Protein AF-A0A538RFT1-F1 (afdb_monomer)

Radius of gyration: 36.88 Å; Cα contacts (8 Å, |Δi|>4): 131; chains: 1; bounding box: 62×107×106 Å

Solvent-accessible surface area (backbone atoms only — not comparable to full-atom values): 11328 Å² total; per-residue (Å²): 141,87,80,83,82,82,84,83,76,84,78,77,84,72,74,81,74,72,76,78,76,73,74,79,73,70,75,73,76,74,77,75,77,77,59,82,83,39,74,69,44,53,53,41,52,53,44,49,50,48,52,23,49,52,31,32,52,55,12,48,33,50,74,69,52,76,85,56,79,72,70,81,78,69,34,66,67,56,25,71,73,68,75,46,58,51,68,58,55,41,43,53,52,16,51,50,30,31,52,46,9,52,41,22,69,80,35,38,40,61,24,12,50,53,48,22,56,52,32,48,57,50,26,54,53,29,66,73,42,90,92,31,58,74,57,24,54,51,38,49,52,49,22,53,50,24,45,50,32,22,58,48,26,70,81,46,48,57,79,77,51,65,75,82,77,70,77,70,78,73,79,74,79,76,79,72,78,73,78,78,64,64,69,66,62,71,78,73,119

Secondary structure (DSSP, 8-state):
----PPPPP--------------------------TTSHHHHHHHHHHHHHHHHHHHHHHHHHH-TT--GGGTSHHHHHHHH---HHHHHHHHHHHHHHHHHHHHH-HHHHHHHHHHHHHHHHHHHHHSTT-HHHHHHHHHHHHHHHHHHHHHHHHHHHHS------PPP-----PPPGGGTHHHHTT-

pLDDT: mean 75.24, std 16.86, range [42.56, 97.88]

Structure (mmCIF, N/CA/C/O backbone):
data_AF-A0A538RFT1-F1
#
_entry.id   AF-A0A538RFT1-F1
#
loop_
_atom_site.group_PDB
_atom_site.id
_atom_site.type_symbol
_atom_site.label_atom_id
_atom_site.label_alt_id
_atom_site.label_comp_id
_atom_site.label_asym_id
_atom_site.label_entity_id
_atom_site.label_seq_id
_atom_site.pdbx_PDB_ins_code
_atom_site.Cartn_x
_atom_site.Cartn_y
_atom_site.Cartn_z
_atom_site.occupancy
_atom_site.B_iso_or_equiv
_atom_site.auth_seq_id
_atom_site.auth_comp_id
_atom_site.auth_asym_id
_atom_site.auth_atom_id
_atom_site.pdbx_PDB_model_num
ATOM 1 N N . MET A 1 1 ? -21.082 63.301 84.229 1.00 42.56 1 MET A N 1
ATOM 2 C CA . MET A 1 1 ? -21.546 62.011 84.777 1.00 42.56 1 MET A CA 1
ATOM 3 C C . MET A 1 1 ? -21.130 60.939 83.783 1.00 42.56 1 MET A C 1
ATOM 5 O O . MET A 1 1 ? -21.765 60.788 82.752 1.00 42.56 1 MET A O 1
ATOM 9 N N . ALA A 1 2 ? -19.959 60.352 84.022 1.00 49.59 2 ALA A N 1
ATOM 10 C CA . ALA A 1 2 ? -19.305 59.367 83.169 1.00 49.59 2 ALA A CA 1
ATOM 11 C C . ALA A 1 2 ? -19.610 57.970 83.716 1.00 49.59 2 ALA A C 1
ATOM 13 O O . ALA A 1 2 ? -19.436 57.770 84.915 1.00 49.59 2 ALA A O 1
ATOM 14 N N . LEU A 1 3 ? -20.045 57.031 82.873 1.00 48.44 3 LEU A N 1
ATOM 15 C CA . LEU A 1 3 ? -20.176 55.622 83.247 1.00 48.44 3 LEU A CA 1
ATOM 16 C C . LEU A 1 3 ? -19.659 54.720 82.115 1.00 48.44 3 LEU A C 1
ATOM 18 O O . LEU A 1 3 ? -20.273 54.601 81.063 1.00 48.44 3 LEU A O 1
ATOM 22 N N . ALA A 1 4 ? -18.468 54.180 82.381 1.00 45.97 4 ALA A N 1
ATOM 23 C CA . ALA A 1 4 ? -17.863 52.915 81.962 1.00 45.97 4 ALA A CA 1
ATOM 24 C C . ALA A 1 4 ? -18.412 52.168 80.725 1.00 45.97 4 ALA A C 1
ATOM 26 O O . ALA A 1 4 ? -19.494 51.587 80.760 1.00 45.97 4 ALA A O 1
ATOM 27 N N . HIS A 1 5 ? -17.555 52.029 79.708 1.00 54.59 5 HIS A N 1
ATOM 28 C CA . HIS A 1 5 ? -17.574 50.885 78.792 1.00 54.59 5 HIS A CA 1
ATOM 29 C C . HIS A 1 5 ? -16.774 49.725 79.418 1.00 54.59 5 HIS A C 1
ATOM 31 O O . HIS A 1 5 ? -15.615 49.944 79.784 1.00 54.59 5 HIS A O 1
ATOM 37 N N . PRO A 1 6 ? -17.336 48.510 79.553 1.00 58.91 6 PRO A N 1
ATOM 38 C CA . PRO A 1 6 ? -16.562 47.332 79.915 1.00 58.91 6 PRO A CA 1
ATOM 39 C C . PRO A 1 6 ? -15.740 46.832 78.719 1.00 58.91 6 PRO A C 1
ATOM 41 O O . PRO A 1 6 ? -16.216 46.756 77.589 1.00 58.91 6 PRO A O 1
ATOM 44 N N . VAL A 1 7 ? -14.484 46.518 79.024 1.00 56.75 7 VAL A N 1
ATOM 45 C CA . VAL A 1 7 ? -13.514 45.800 78.197 1.00 56.75 7 VAL A CA 1
ATOM 46 C C . VAL A 1 7 ? -14.079 44.414 77.884 1.00 56.75 7 VAL A C 1
ATOM 48 O O . VAL A 1 7 ? -14.273 43.625 78.807 1.00 56.75 7 VAL A O 1
ATOM 51 N N . ASP A 1 8 ? -14.339 44.132 76.606 1.00 53.72 8 ASP A N 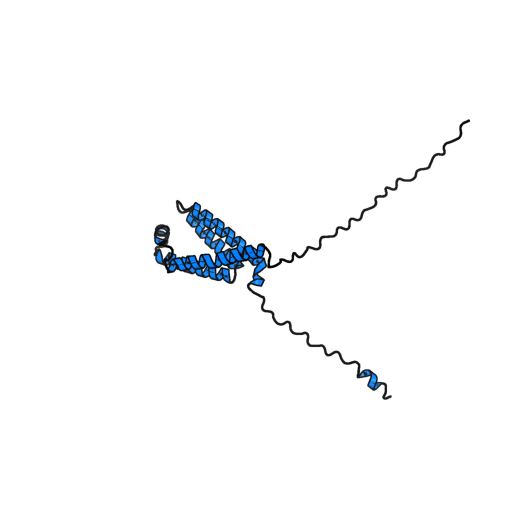1
ATOM 52 C CA . ASP A 1 8 ? -14.633 42.778 76.140 1.00 53.72 8 ASP A CA 1
ATOM 53 C C . ASP A 1 8 ? -13.314 42.031 75.916 1.00 53.72 8 ASP A C 1
ATOM 55 O O . ASP A 1 8 ? -12.403 42.486 75.216 1.00 53.72 8 ASP A O 1
ATOM 59 N N . SER A 1 9 ? -13.193 40.931 76.639 1.00 56.22 9 SER A N 1
ATOM 60 C CA . SER A 1 9 ? -12.029 40.072 76.762 1.00 56.22 9 SER A CA 1
ATOM 61 C C . SER A 1 9 ? -11.894 39.170 75.540 1.00 56.22 9 SER A C 1
ATOM 63 O O . SER A 1 9 ? -12.810 38.423 75.230 1.00 56.22 9 SER A O 1
ATOM 65 N N . GLY A 1 10 ? -10.719 39.232 74.908 1.00 54.91 10 GLY A N 1
ATOM 66 C CA . GLY A 1 10 ? -10.267 38.427 73.772 1.00 54.91 10 GLY A CA 1
ATOM 67 C C . GLY A 1 10 ? -10.985 37.100 73.524 1.00 54.91 10 GLY A C 1
ATOM 68 O O . GLY A 1 10 ? -10.670 36.093 74.152 1.00 54.91 10 GLY A O 1
ATOM 69 N N . GLU A 1 11 ? -11.829 37.092 72.498 1.00 57.19 11 GLU A N 1
ATOM 70 C CA . GLU A 1 11 ? -12.131 35.876 71.755 1.00 57.19 11 GLU A CA 1
ATOM 71 C C . GLU A 1 11 ? -10.906 35.538 70.886 1.00 57.19 11 GLU A C 1
ATOM 73 O O . GLU A 1 11 ? -10.467 36.374 70.080 1.00 57.19 11 GLU A O 1
ATOM 78 N N . PRO A 1 12 ? -10.294 34.352 71.047 1.00 51.03 12 PRO A N 1
ATOM 79 C CA . PRO A 1 12 ? -9.258 33.907 70.141 1.00 51.03 12 PRO A CA 1
ATOM 80 C C . PRO A 1 12 ? -9.877 33.775 68.751 1.00 51.03 12 PRO A C 1
ATOM 82 O O . PRO A 1 12 ? -10.862 33.074 68.541 1.00 51.03 12 PRO A O 1
ATOM 85 N N . ILE A 1 13 ? -9.259 34.454 67.789 1.00 51.91 13 ILE A N 1
ATOM 86 C CA . ILE A 1 13 ? -9.379 34.202 66.353 1.00 51.91 13 ILE A CA 1
ATOM 87 C C . ILE A 1 13 ? -8.894 32.768 66.080 1.00 51.91 13 ILE A C 1
ATOM 89 O O . ILE A 1 13 ? -7.821 32.538 65.525 1.00 51.91 13 ILE A O 1
ATOM 93 N N . GLU A 1 14 ? -9.680 31.774 66.498 1.00 50.84 14 GLU A N 1
ATOM 94 C CA . GLU A 1 14 ? -9.658 30.440 65.929 1.00 50.84 14 GLU A CA 1
ATOM 95 C C . GLU A 1 14 ? -10.130 30.604 64.496 1.00 50.84 14 GLU A C 1
ATOM 97 O O . GLU A 1 14 ? -11.313 30.593 64.158 1.00 50.84 14 GLU A O 1
ATOM 102 N N . HIS A 1 15 ? -9.135 30.850 63.653 1.00 48.84 15 HIS A N 1
ATOM 103 C CA . HIS A 1 15 ? -9.166 30.629 62.233 1.00 48.84 15 HIS A CA 1
ATOM 104 C C . HIS A 1 15 ? -9.918 29.327 61.965 1.00 48.84 15 HIS A C 1
ATOM 106 O O . HIS A 1 15 ? -9.351 28.236 62.024 1.00 48.84 15 HIS A O 1
ATOM 112 N N . ALA A 1 16 ? -11.203 29.461 61.642 1.00 51.06 16 ALA A N 1
ATOM 113 C CA . ALA A 1 16 ? -12.010 28.439 61.016 1.00 51.06 16 ALA A CA 1
ATOM 114 C C . ALA A 1 16 ? -11.431 28.189 59.617 1.00 51.06 16 ALA A C 1
ATOM 116 O O . ALA A 1 16 ? -11.985 28.583 58.592 1.00 51.06 16 ALA A O 1
ATOM 117 N N . VAL A 1 17 ? -10.268 27.538 59.574 1.00 56.22 17 VAL A N 1
ATOM 118 C CA . VAL A 1 17 ? -9.766 26.835 58.404 1.00 56.22 17 VAL A CA 1
ATOM 119 C C . VAL A 1 17 ? -10.665 25.618 58.274 1.00 56.22 17 VAL A C 1
ATOM 121 O O . VAL A 1 17 ? -10.353 24.511 58.706 1.00 56.22 17 VAL A O 1
ATOM 124 N N . GLY A 1 18 ? -11.844 25.844 57.699 1.00 49.81 18 GLY A N 1
ATOM 125 C CA . GLY A 1 18 ? -12.627 24.777 57.116 1.00 49.81 18 GLY A CA 1
ATOM 126 C C . GLY A 1 18 ? -11.760 24.143 56.041 1.00 49.81 18 GLY A C 1
ATOM 127 O O . GLY A 1 18 ? -11.677 24.647 54.923 1.00 49.81 18 GLY A O 1
ATOM 128 N N . HIS A 1 19 ? -11.073 23.056 56.386 1.00 55.69 19 HIS A N 1
ATOM 129 C CA . HIS A 1 19 ? -10.465 22.172 55.411 1.00 55.69 19 HIS A CA 1
ATOM 130 C C . HIS A 1 19 ? -11.604 21.617 54.558 1.00 55.69 19 HIS A C 1
ATOM 132 O O . HIS A 1 19 ? -12.205 20.589 54.876 1.00 55.69 19 HIS A O 1
ATOM 138 N N . VAL A 1 20 ? -11.928 22.322 53.473 1.00 58.00 20 VAL A N 1
ATOM 139 C CA . VAL A 1 20 ? -12.710 21.785 52.369 1.00 58.00 20 VAL A CA 1
ATOM 140 C C . VAL A 1 20 ? -11.888 20.620 51.851 1.00 58.00 20 VAL A C 1
ATOM 142 O O . VAL A 1 20 ? -10.948 20.774 51.075 1.00 58.00 20 VAL A O 1
ATOM 145 N N . ARG A 1 21 ? -12.201 19.432 52.360 1.00 59.22 21 ARG A N 1
ATOM 146 C CA . ARG A 1 21 ? -11.672 18.169 51.876 1.00 59.22 21 ARG A CA 1
ATOM 147 C C . ARG A 1 21 ? -12.267 17.997 50.484 1.00 59.22 21 ARG A C 1
ATOM 149 O O . ARG A 1 21 ? -13.310 17.364 50.326 1.00 59.22 21 ARG A O 1
ATOM 156 N N . GLN A 1 22 ? -11.656 18.632 49.484 1.00 57.75 22 GLN A N 1
ATOM 157 C CA . GLN A 1 22 ? -11.932 18.334 48.090 1.00 57.75 22 GLN A CA 1
ATOM 158 C C . GLN A 1 22 ? -11.674 16.842 47.948 1.00 57.75 22 GLN A C 1
ATOM 160 O O . GLN A 1 22 ? -10.536 16.375 47.999 1.00 57.75 22 GLN A O 1
ATOM 165 N N . ARG A 1 23 ? -12.757 16.069 47.851 1.00 54.88 23 ARG A N 1
ATOM 166 C CA . ARG A 1 23 ? -12.664 14.713 47.339 1.00 54.88 23 ARG A CA 1
ATOM 167 C C . ARG A 1 23 ? -12.099 14.869 45.942 1.00 54.88 23 ARG A C 1
ATOM 169 O O . ARG A 1 23 ? -12.809 15.277 45.030 1.00 54.88 23 ARG A O 1
ATOM 176 N N . VAL A 1 24 ? -10.815 14.573 45.798 1.00 56.62 24 VAL A N 1
ATOM 177 C CA . VAL A 1 24 ? -10.233 14.242 44.509 1.00 56.62 24 VAL A CA 1
ATOM 178 C C . VAL A 1 24 ? -10.949 12.967 44.082 1.00 56.62 24 VAL A C 1
ATOM 180 O O . VAL A 1 24 ? -10.571 11.860 44.458 1.00 56.62 24 VAL A O 1
ATOM 183 N N . THR A 1 25 ? -12.066 13.117 43.376 1.00 55.56 25 THR A N 1
ATOM 184 C CA . THR A 1 25 ? -12.602 12.045 42.551 1.00 55.56 25 THR A CA 1
ATOM 185 C C . THR A 1 25 ? -11.564 11.827 41.473 1.00 55.56 25 THR A C 1
ATOM 187 O O . THR A 1 25 ? -11.515 12.570 40.496 1.00 55.56 25 THR A O 1
ATOM 190 N N . VAL A 1 26 ? -10.679 10.858 41.702 1.00 62.75 26 VAL A N 1
ATOM 191 C CA . VAL A 1 26 ? -9.830 10.299 40.656 1.00 62.75 26 VAL A CA 1
ATOM 192 C C . VAL A 1 26 ? -10.798 9.909 39.540 1.00 62.75 26 VAL A C 1
ATOM 194 O O . VAL A 1 26 ? -11.692 9.101 39.810 1.00 62.75 26 VAL A O 1
ATOM 197 N N . PRO A 1 27 ? -10.728 10.510 38.340 1.00 59.06 27 PRO A N 1
ATOM 198 C CA . PRO A 1 27 ? -11.554 10.061 37.239 1.00 59.06 27 PRO A CA 1
ATOM 199 C C . PRO A 1 27 ? -11.193 8.596 37.025 1.00 59.06 27 PRO A C 1
ATOM 201 O O . PRO A 1 27 ? -10.077 8.293 36.603 1.00 59.06 27 PRO A O 1
ATOM 204 N N . THR A 1 28 ? -12.091 7.679 37.393 1.00 61.19 28 THR A N 1
ATOM 205 C CA . THR A 1 28 ? -11.999 6.284 36.971 1.00 61.19 28 THR A CA 1
ATOM 206 C C . THR A 1 28 ? -11.809 6.356 35.473 1.00 61.19 28 THR A C 1
ATOM 208 O O . THR A 1 28 ? -12.691 6.889 34.801 1.00 61.19 28 THR A O 1
ATOM 211 N N . ALA A 1 29 ? -10.632 5.949 34.985 1.00 62.84 29 ALA A N 1
ATOM 212 C CA . ALA A 1 29 ? -10.273 6.029 33.580 1.00 62.84 29 ALA A CA 1
ATOM 213 C C . ALA A 1 29 ? -11.455 5.491 32.778 1.00 62.84 29 ALA A C 1
ATOM 215 O O . ALA A 1 29 ? -11.744 4.293 32.827 1.00 62.84 29 ALA A O 1
ATOM 216 N N . ALA A 1 30 ? -12.208 6.401 32.151 1.00 57.81 30 ALA A N 1
ATOM 217 C CA . ALA A 1 30 ? -13.366 6.026 31.376 1.00 57.81 30 ALA A CA 1
ATOM 218 C C . ALA A 1 30 ? -12.809 5.099 30.308 1.00 57.81 30 ALA A C 1
ATOM 220 O O . ALA A 1 30 ? -12.000 5.517 29.479 1.00 57.81 30 ALA A O 1
ATOM 221 N N . THR A 1 31 ? -13.149 3.816 30.403 1.00 57.88 31 THR A N 1
ATOM 222 C CA . THR A 1 31 ? -12.831 2.872 29.346 1.00 57.88 31 THR A CA 1
ATOM 223 C C . THR A 1 31 ? -13.631 3.383 28.167 1.00 57.88 31 THR A C 1
ATOM 225 O O . THR A 1 31 ? -14.848 3.211 28.130 1.00 57.88 31 THR A O 1
ATOM 228 N N . ALA A 1 32 ? -12.981 4.150 27.290 1.00 60.16 32 ALA A N 1
ATOM 229 C CA . ALA A 1 32 ? -13.612 4.670 26.100 1.00 60.16 32 ALA A CA 1
ATOM 230 C C . ALA A 1 32 ? -14.086 3.444 25.331 1.00 60.16 32 ALA A C 1
ATOM 232 O O . ALA A 1 32 ? -13.276 2.668 24.823 1.00 60.16 32 ALA A O 1
ATOM 233 N N . VAL A 1 33 ? -15.398 3.224 25.329 1.00 55.41 33 VAL A N 1
ATOM 234 C CA . VAL A 1 33 ? -16.012 2.222 24.475 1.00 55.41 33 VAL A CA 1
ATOM 235 C C . VAL A 1 33 ? -15.742 2.721 23.065 1.00 55.41 33 VAL A C 1
ATOM 237 O O . VAL A 1 33 ? -16.367 3.676 22.605 1.00 55.41 33 VAL A O 1
ATOM 240 N N . VAL A 1 34 ? -14.730 2.148 22.413 1.00 57.09 34 VAL A N 1
ATOM 241 C CA . VAL A 1 34 ? -14.473 2.382 20.995 1.00 57.09 34 VAL A CA 1
ATOM 242 C C . VAL A 1 34 ? -15.666 1.777 20.274 1.00 57.09 34 VAL A C 1
ATOM 244 O O . VAL A 1 34 ? -15.743 0.568 20.075 1.00 57.09 34 VAL A O 1
ATOM 247 N N . VAL A 1 35 ? -16.649 2.615 19.960 1.00 57.03 35 VAL A N 1
ATOM 248 C CA . VAL A 1 35 ? -17.773 2.216 19.122 1.00 57.03 35 VAL A CA 1
ATOM 249 C C . VAL A 1 35 ? -17.176 1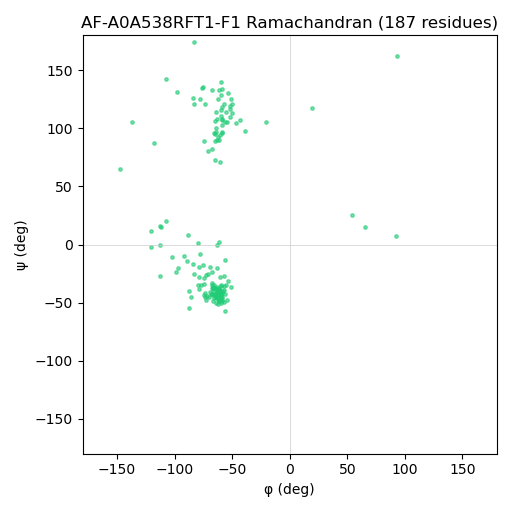.884 17.760 1.00 57.03 35 VAL A C 1
ATOM 251 O O . VAL A 1 35 ? -16.633 2.760 17.084 1.00 57.03 35 VAL A O 1
ATOM 254 N N . ALA A 1 36 ? -17.259 0.612 17.372 1.00 61.41 36 ALA A N 1
ATOM 255 C CA . ALA A 1 36 ? -16.766 0.097 16.095 1.00 61.41 36 ALA A CA 1
ATOM 256 C C . ALA A 1 36 ? -17.453 0.736 14.866 1.00 61.41 36 ALA A C 1
ATOM 258 O O . ALA A 1 36 ? -17.112 0.403 13.743 1.00 61.41 36 ALA A O 1
ATOM 259 N N . GLU A 1 37 ? -18.371 1.688 15.064 1.00 66.62 37 GLU A N 1
ATOM 260 C CA . GLU A 1 37 ? -19.080 2.439 14.018 1.00 66.62 37 GLU A CA 1
ATOM 261 C C . GLU A 1 37 ? -18.710 3.939 13.966 1.00 66.62 37 GLU A C 1
ATOM 263 O O . GLU A 1 37 ? -19.413 4.754 13.372 1.00 66.62 37 GLU A O 1
ATOM 268 N N . GLY A 1 38 ? -17.604 4.346 14.599 1.00 84.25 38 GLY A N 1
ATOM 269 C CA . GLY A 1 38 ? -17.134 5.738 14.589 1.00 84.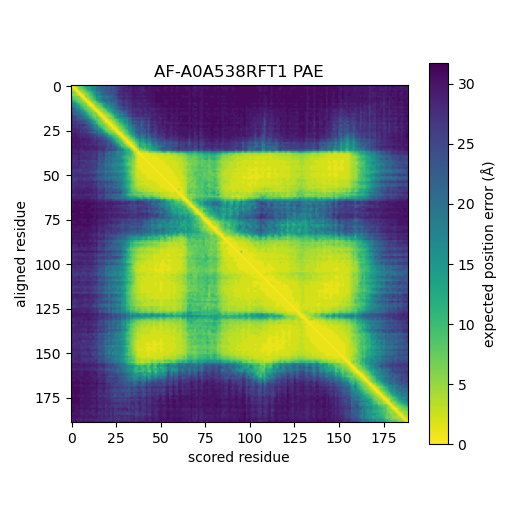25 38 GLY A CA 1
ATOM 270 C C . GLY A 1 38 ? -16.309 6.136 13.347 1.00 84.25 38 GLY A C 1
ATOM 271 O O . GLY A 1 38 ? -15.925 5.291 12.535 1.00 84.25 38 GLY A O 1
ATOM 272 N N . PRO A 1 39 ? -15.941 7.425 13.195 1.00 89.31 39 PRO A N 1
ATOM 273 C CA . PRO A 1 39 ? -15.062 7.903 12.115 1.00 89.31 39 PRO A CA 1
ATOM 274 C C . PRO A 1 39 ? -13.725 7.149 12.003 1.00 89.31 39 PRO A C 1
ATOM 276 O O . PRO A 1 39 ? -13.206 6.964 10.905 1.00 89.31 39 PRO A O 1
ATOM 279 N N . THR A 1 40 ? -13.187 6.660 13.124 1.00 90.00 40 THR A N 1
ATOM 280 C CA . THR A 1 40 ? -11.946 5.870 13.175 1.00 90.00 40 THR A CA 1
ATOM 281 C C . THR A 1 40 ? -12.064 4.542 12.425 1.00 90.00 40 THR A C 1
ATOM 283 O O . THR A 1 40 ? -11.128 4.149 11.730 1.00 90.00 40 THR A O 1
ATOM 286 N N . TRP A 1 41 ? -13.217 3.870 12.521 1.00 89.62 41 TRP A N 1
ATOM 287 C CA . TRP A 1 41 ? -13.490 2.642 11.773 1.00 89.62 41 TRP A CA 1
ATOM 288 C C . TRP A 1 41 ? -13.589 2.919 10.272 1.00 89.62 41 TRP A C 1
ATOM 290 O O . TRP A 1 41 ? -12.981 2.214 9.473 1.00 89.62 41 TRP A O 1
ATOM 300 N N . HIS A 1 42 ? -14.267 4.000 9.880 1.00 92.38 42 HIS A N 1
ATOM 301 C CA . HIS A 1 42 ? -14.340 4.413 8.477 1.00 92.38 42 HIS A CA 1
ATOM 302 C C . HIS A 1 42 ? -12.955 4.725 7.894 1.00 92.38 42 HIS A C 1
ATOM 304 O O . HIS A 1 42 ? -12.625 4.248 6.811 1.00 92.38 42 HIS A O 1
ATOM 310 N N . ALA A 1 43 ? -12.117 5.470 8.623 1.00 94.06 43 ALA A N 1
ATOM 311 C CA . ALA A 1 43 ? -10.746 5.756 8.207 1.00 94.06 43 ALA A CA 1
ATOM 312 C C . ALA A 1 43 ? -9.918 4.472 8.049 1.00 94.06 43 ALA A C 1
ATOM 314 O O . ALA A 1 43 ? -9.203 4.315 7.059 1.00 94.06 43 ALA A O 1
ATOM 315 N N . PHE A 1 44 ? -10.054 3.535 8.991 1.00 93.75 44 PHE A N 1
ATOM 316 C CA . PHE A 1 44 ? -9.422 2.224 8.898 1.00 93.75 44 PHE A CA 1
ATOM 317 C C . PHE A 1 44 ? -9.879 1.457 7.653 1.00 93.75 44 PHE A C 1
ATOM 319 O O . PHE A 1 44 ? -9.031 1.008 6.892 1.00 93.75 44 PHE A O 1
ATOM 326 N N . GLN A 1 45 ? -11.187 1.356 7.406 1.00 94.12 45 GLN A N 1
ATOM 327 C CA . GLN A 1 45 ? -11.737 0.635 6.254 1.00 94.12 45 GLN A CA 1
ATOM 328 C C . GLN A 1 45 ? -11.283 1.246 4.924 1.00 94.12 45 GLN A C 1
ATOM 330 O O . GLN A 1 45 ? -10.914 0.512 4.009 1.00 94.12 45 GLN A O 1
ATOM 335 N N . LEU A 1 46 ? -11.266 2.579 4.819 1.00 96.31 46 LEU A N 1
ATOM 336 C CA . LEU A 1 46 ? -10.787 3.278 3.625 1.00 96.31 46 LEU A CA 1
ATOM 337 C C . LEU A 1 46 ? -9.316 2.964 3.348 1.00 96.31 46 LEU A C 1
ATOM 339 O O . LEU A 1 46 ? -8.969 2.595 2.228 1.00 96.31 46 LEU A O 1
ATOM 343 N N . LEU A 1 47 ? -8.461 3.071 4.367 1.00 96.12 47 LEU A N 1
ATOM 344 C CA . LEU A 1 47 ? -7.043 2.744 4.234 1.00 96.12 47 LEU A CA 1
ATOM 345 C C . LEU A 1 47 ? -6.845 1.260 3.923 1.00 96.12 47 LEU A C 1
ATOM 347 O O . LEU A 1 47 ? -6.087 0.928 3.019 1.00 96.12 47 LEU A O 1
ATOM 351 N N . HIS A 1 48 ? -7.545 0.373 4.628 1.00 95.50 48 HIS A N 1
ATOM 352 C CA . HIS A 1 48 ? -7.450 -1.067 4.430 1.00 95.50 48 HIS A CA 1
ATOM 353 C C . HIS A 1 48 ? -7.755 -1.413 2.973 1.00 95.50 48 HIS A C 1
ATOM 355 O O . HIS A 1 48 ? -6.907 -1.975 2.286 1.00 95.50 48 HIS A O 1
ATOM 361 N N . TRP A 1 49 ? -8.927 -1.030 2.467 1.00 96.88 49 TRP A N 1
ATOM 362 C CA . TRP A 1 49 ? -9.314 -1.372 1.102 1.00 96.88 49 TRP A CA 1
ATOM 363 C C . TRP A 1 49 ? -8.454 -0.678 0.050 1.00 96.88 49 TRP A C 1
ATOM 365 O O . TRP A 1 49 ? -8.123 -1.309 -0.952 1.00 96.88 49 TRP A O 1
ATOM 375 N N . ALA A 1 50 ? -8.012 0.561 0.283 1.00 96.19 50 ALA A N 1
ATOM 376 C CA . ALA A 1 50 ? -7.063 1.219 -0.610 1.00 96.19 50 ALA A CA 1
ATOM 377 C C . ALA A 1 50 ? -5.751 0.423 -0.726 1.00 96.19 50 ALA A C 1
ATOM 379 O O . ALA A 1 50 ? -5.311 0.130 -1.837 1.00 96.19 50 ALA A O 1
ATOM 380 N N . PHE A 1 51 ? -5.160 0.007 0.399 1.00 96.38 51 PHE A N 1
ATOM 381 C CA . PHE A 1 51 ? -3.905 -0.755 0.426 1.00 96.38 51 PHE A CA 1
ATOM 382 C C . PHE A 1 51 ? -4.055 -2.245 0.086 1.00 96.38 51 PHE A C 1
ATOM 384 O O . PHE A 1 51 ? -3.047 -2.919 -0.109 1.00 96.38 51 PHE A O 1
ATOM 391 N N . VAL A 1 52 ? -5.276 -2.762 -0.045 1.00 96.12 52 VAL A N 1
ATOM 392 C CA . VAL A 1 52 ? -5.539 -4.079 -0.648 1.00 96.12 52 VAL A CA 1
ATOM 393 C C . VAL A 1 52 ? -5.685 -3.950 -2.160 1.00 96.12 52 VAL A C 1
ATOM 395 O O . VAL A 1 52 ? -4.985 -4.614 -2.921 1.00 96.12 52 VAL A O 1
ATOM 398 N N . VAL A 1 53 ? -6.589 -3.079 -2.610 1.00 95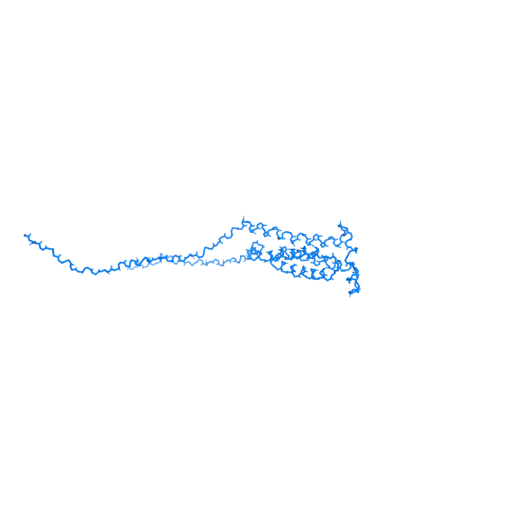.69 53 VAL A N 1
ATOM 399 C CA . VAL A 1 53 ? -6.997 -3.001 -4.016 1.00 95.69 53 VAL A CA 1
ATOM 400 C C . VAL A 1 53 ? -5.905 -2.377 -4.874 1.00 95.69 53 VAL A C 1
ATOM 402 O O . VAL A 1 53 ? -5.570 -2.934 -5.919 1.00 95.69 53 VAL A O 1
ATOM 405 N N . LEU A 1 54 ? -5.328 -1.246 -4.452 1.00 92.50 54 LEU A N 1
ATOM 406 C CA . LEU A 1 54 ? -4.362 -0.517 -5.277 1.00 92.50 54 LEU A CA 1
ATOM 407 C C . LEU A 1 54 ? -3.121 -1.365 -5.610 1.00 92.50 54 LEU A C 1
ATOM 409 O O . LEU A 1 54 ? -2.789 -1.435 -6.793 1.00 92.50 54 LEU A O 1
ATOM 413 N N . PRO A 1 55 ? -2.467 -2.065 -4.658 1.00 91.81 55 PRO A N 1
ATOM 414 C CA . PRO A 1 55 ? -1.304 -2.897 -4.978 1.00 91.81 55 PRO A CA 1
ATOM 415 C C . PRO A 1 55 ? -1.651 -4.110 -5.840 1.00 91.81 55 PRO A C 1
ATOM 417 O O . PRO A 1 55 ? -0.893 -4.444 -6.745 1.00 91.81 55 PRO A O 1
ATOM 420 N N . ILE A 1 56 ? -2.810 -4.742 -5.623 1.00 92.12 56 ILE A N 1
ATOM 421 C CA . ILE A 1 56 ? -3.251 -5.876 -6.448 1.00 92.12 56 ILE A CA 1
ATOM 422 C C . ILE A 1 56 ? -3.469 -5.429 -7.895 1.00 92.12 56 ILE A C 1
ATOM 424 O O . ILE A 1 56 ? -2.995 -6.084 -8.822 1.00 92.12 56 ILE A O 1
ATOM 428 N N . VAL A 1 57 ? -4.142 -4.296 -8.101 1.00 89.62 57 VAL A N 1
ATOM 429 C CA . VAL A 1 57 ? -4.377 -3.739 -9.439 1.00 89.62 57 VAL A CA 1
ATOM 430 C C . VAL A 1 57 ? -3.063 -3.285 -10.081 1.00 89.62 57 VAL A C 1
ATOM 432 O O . VAL A 1 57 ? -2.827 -3.574 -11.255 1.00 89.62 57 VAL A O 1
ATOM 435 N N . ALA A 1 58 ? -2.178 -2.628 -9.325 1.00 85.38 58 ALA A N 1
ATOM 436 C CA . ALA A 1 58 ? -0.861 -2.210 -9.805 1.00 85.38 58 ALA A CA 1
ATOM 437 C C . ALA A 1 58 ? 0.016 -3.407 -10.208 1.00 85.38 58 ALA A C 1
ATOM 439 O O . ALA A 1 58 ? 0.651 -3.370 -11.267 1.00 85.38 58 ALA A O 1
ATOM 440 N N . GLY A 1 59 ? -0.005 -4.481 -9.416 1.00 84.94 59 GLY A N 1
ATOM 441 C CA . GLY A 1 59 ? 0.702 -5.721 -9.704 1.00 84.94 59 GLY A CA 1
ATOM 442 C C . GLY A 1 59 ? 0.134 -6.423 -10.933 1.00 84.94 59 GLY A C 1
ATOM 443 O O . GLY A 1 59 ? 0.880 -6.741 -11.858 1.00 84.94 59 GLY A O 1
ATOM 444 N N . ALA A 1 60 ? -1.192 -6.576 -11.010 1.00 85.62 60 ALA A N 1
ATOM 445 C CA . ALA A 1 60 ? -1.879 -7.140 -12.172 1.00 85.62 60 ALA A CA 1
ATOM 446 C C . ALA A 1 60 ? -1.552 -6.365 -13.459 1.00 85.62 60 ALA A C 1
ATOM 448 O O . ALA A 1 60 ? -1.239 -6.971 -14.483 1.00 85.62 60 ALA A O 1
ATOM 449 N N . ASN A 1 61 ? -1.528 -5.032 -13.408 1.00 81.12 61 ASN A N 1
ATOM 450 C CA . ASN A 1 61 ? -1.135 -4.206 -14.547 1.00 81.12 61 ASN A CA 1
ATOM 451 C C . ASN A 1 61 ? 0.280 -4.536 -15.063 1.00 81.12 61 ASN A C 1
ATOM 453 O O . ASN A 1 61 ? 0.500 -4.536 -16.272 1.00 81.12 61 ASN A O 1
ATOM 457 N N . LYS A 1 62 ? 1.237 -4.874 -14.190 1.00 76.19 62 LYS A N 1
ATOM 458 C CA . LYS A 1 62 ? 2.596 -5.257 -14.618 1.00 76.19 62 LYS A CA 1
ATOM 459 C C . LYS A 1 62 ? 2.627 -6.585 -15.389 1.00 76.19 62 LYS A C 1
ATOM 461 O O . LYS A 1 62 ? 3.527 -6.778 -16.207 1.00 76.19 62 LYS A O 1
ATOM 466 N N . PHE A 1 63 ? 1.637 -7.460 -15.195 1.00 76.12 63 PHE A N 1
ATOM 467 C CA . PHE A 1 63 ? 1.468 -8.691 -15.976 1.00 76.12 63 PHE A CA 1
ATOM 468 C C . PHE A 1 63 ? 0.688 -8.466 -17.276 1.00 76.12 63 PHE A C 1
ATOM 470 O O . PHE A 1 63 ? 1.114 -8.943 -18.327 1.00 76.12 63 PHE A O 1
ATOM 477 N N . PHE A 1 64 ? -0.425 -7.727 -17.217 1.00 71.88 64 PHE A N 1
ATOM 478 C CA . PHE A 1 64 ? -1.354 -7.565 -18.344 1.00 71.88 64 PHE A CA 1
ATOM 479 C C . PHE A 1 64 ? -1.065 -6.352 -19.240 1.00 71.88 64 PHE A C 1
ATOM 481 O O . PHE A 1 64 ? -1.660 -6.240 -20.307 1.00 71.88 64 PHE A O 1
ATOM 488 N N . GLN A 1 65 ? -0.158 -5.455 -18.832 1.00 67.00 65 GLN A N 1
ATOM 489 C CA . GLN A 1 65 ? 0.201 -4.214 -19.541 1.00 67.00 65 GLN A CA 1
ATOM 490 C C . GLN A 1 65 ? -1.009 -3.313 -19.873 1.00 67.00 65 GLN A C 1
ATOM 492 O O . GLN A 1 65 ? -0.973 -2.526 -20.818 1.00 67.00 65 GLN A O 1
ATOM 497 N N . THR A 1 66 ? -2.092 -3.417 -19.102 1.00 56.88 66 THR A N 1
ATOM 498 C CA . THR A 1 66 ? -3.405 -2.835 -19.419 1.00 56.88 66 THR A CA 1
ATOM 499 C C . THR A 1 66 ? -3.500 -1.316 -19.227 1.00 56.88 66 THR A C 1
ATOM 501 O O . THR A 1 66 ? -4.397 -0.703 -19.798 1.00 56.88 66 THR A O 1
ATOM 504 N N . LEU A 1 67 ? -2.581 -0.683 -18.486 1.00 50.00 67 LEU A N 1
ATOM 505 C CA . LEU A 1 67 ? -2.543 0.768 -18.220 1.00 50.00 67 LEU A CA 1
ATOM 506 C C . LEU A 1 67 ? -1.416 1.509 -18.975 1.00 50.00 67 LEU A C 1
ATOM 508 O O . LEU A 1 67 ? -1.040 2.616 -18.593 1.00 50.00 67 LEU A O 1
ATOM 512 N N . GLY A 1 68 ? -0.885 0.927 -20.057 1.00 50.78 68 GLY A N 1
ATOM 513 C CA . GLY A 1 68 ? 0.139 1.542 -20.916 1.00 50.78 68 GLY A CA 1
ATOM 514 C C . GLY A 1 68 ? 1.587 1.177 -20.538 1.00 50.78 68 GLY A C 1
ATOM 515 O O . GLY A 1 68 ? 1.842 0.673 -19.439 1.00 50.78 68 GLY A O 1
ATOM 516 N N . PRO A 1 69 ? 2.564 1.379 -21.447 1.00 53.75 69 PRO A N 1
ATOM 517 C CA . PRO A 1 69 ? 3.918 0.857 -21.288 1.00 53.75 69 PRO A CA 1
ATOM 518 C C . PRO A 1 69 ? 4.716 1.655 -20.243 1.00 53.75 69 PRO A C 1
ATOM 520 O O . PRO A 1 69 ? 5.480 2.553 -20.565 1.00 53.75 69 PRO A O 1
ATOM 523 N N . TRP A 1 70 ? 4.636 1.253 -18.973 1.00 52.78 70 TRP A N 1
ATOM 524 C CA . TRP A 1 70 ? 5.593 1.643 -17.917 1.00 52.78 70 TRP A CA 1
ATOM 525 C C . TRP A 1 70 ? 7.059 1.298 -18.254 1.00 52.78 70 TRP A C 1
ATOM 527 O O . TRP A 1 70 ? 7.994 1.763 -17.603 1.00 52.78 70 TRP A O 1
ATOM 537 N N . GLN A 1 71 ? 7.263 0.477 -19.285 1.00 50.75 71 GLN A N 1
ATOM 538 C CA . GLN A 1 71 ? 8.556 0.004 -19.771 1.00 50.75 71 GLN A CA 1
ATOM 539 C C . GLN A 1 71 ? 9.469 1.122 -20.289 1.00 50.75 71 GLN A C 1
ATOM 541 O O . GLN A 1 71 ? 10.674 0.911 -20.358 1.00 50.75 71 GLN A O 1
ATOM 546 N N . THR A 1 72 ? 8.942 2.297 -20.643 1.00 50.19 72 THR A N 1
ATOM 547 C CA . THR A 1 72 ? 9.748 3.360 -21.266 1.00 50.19 72 THR A CA 1
ATOM 548 C C . THR A 1 72 ? 10.416 4.330 -20.289 1.00 50.19 72 THR A C 1
ATOM 550 O O . THR A 1 72 ? 11.313 5.046 -20.718 1.00 50.19 72 THR A O 1
ATOM 553 N N . SER A 1 73 ? 10.044 4.367 -18.999 1.00 49.06 73 SER A N 1
ATOM 554 C CA . SER A 1 73 ? 10.459 5.479 -18.111 1.00 49.06 73 SER A CA 1
ATOM 555 C C . SER A 1 73 ? 11.434 5.126 -16.979 1.00 49.06 73 SER A C 1
ATOM 557 O O . SER A 1 73 ? 12.207 5.987 -16.583 1.00 49.06 73 SER A O 1
ATOM 559 N N . VAL A 1 74 ? 11.466 3.888 -16.472 1.00 52.09 74 VAL A N 1
ATOM 560 C CA . VAL A 1 74 ? 12.289 3.521 -15.283 1.00 52.09 74 VAL A CA 1
ATOM 561 C C . VAL A 1 74 ? 13.316 2.415 -15.587 1.00 52.09 74 VAL A C 1
ATOM 563 O O . VAL A 1 74 ? 14.107 1.996 -14.747 1.00 52.09 74 VAL A O 1
ATOM 566 N N . ALA A 1 75 ? 13.289 1.925 -16.823 1.00 50.25 75 ALA A N 1
ATOM 567 C CA . ALA A 1 75 ? 13.889 0.676 -17.262 1.00 50.25 75 ALA A CA 1
ATOM 568 C C . ALA A 1 75 ? 15.429 0.642 -17.382 1.00 50.25 75 ALA A C 1
ATOM 570 O O . ALA A 1 75 ? 15.992 -0.367 -16.958 1.00 50.25 75 ALA A O 1
ATOM 571 N N . PRO A 1 76 ? 16.131 1.673 -17.899 1.00 55.50 76 PRO A N 1
ATOM 572 C CA . PRO A 1 76 ? 17.556 1.528 -18.214 1.00 55.50 76 PRO A CA 1
ATOM 573 C C . PRO A 1 76 ? 18.438 1.382 -16.967 1.00 55.50 76 PRO A C 1
ATOM 575 O O . PRO A 1 76 ? 19.284 0.502 -16.899 1.00 55.50 76 PRO A O 1
ATOM 578 N N . LEU A 1 77 ? 18.184 2.177 -15.920 1.00 55.88 77 LEU A N 1
ATOM 579 C CA . LEU A 1 77 ? 19.068 2.234 -14.750 1.00 55.88 77 LEU A CA 1
ATOM 580 C C . LEU A 1 77 ? 19.155 0.892 -14.000 1.00 55.88 77 LEU A C 1
ATOM 582 O O . LEU A 1 77 ? 20.234 0.476 -13.589 1.00 55.88 77 LEU A O 1
ATOM 586 N N . PHE A 1 78 ? 18.030 0.192 -13.837 1.00 56.25 78 PHE A N 1
ATOM 587 C CA . PHE A 1 78 ? 18.002 -1.091 -13.131 1.00 56.25 78 PHE A CA 1
ATOM 588 C C . PHE A 1 78 ? 18.466 -2.268 -13.989 1.00 56.25 78 PHE A C 1
ATOM 590 O O . PHE A 1 78 ? 19.095 -3.183 -13.453 1.00 56.25 78 PHE A O 1
ATOM 597 N N . SER A 1 79 ? 18.182 -2.265 -15.298 1.00 57.50 79 SER A N 1
ATOM 598 C CA . SER A 1 79 ? 18.728 -3.292 -16.190 1.00 57.50 79 SER A CA 1
ATOM 599 C C . SER A 1 79 ? 20.244 -3.194 -16.292 1.00 57.50 79 SER A C 1
ATOM 601 O O . SER A 1 79 ? 20.912 -4.225 -16.294 1.00 57.50 79 SER A O 1
ATOM 603 N N . ASP A 1 80 ? 20.776 -1.972 -16.302 1.00 61.28 80 ASP A N 1
ATOM 604 C CA . ASP A 1 80 ? 22.210 -1.721 -16.431 1.00 61.28 80 ASP A CA 1
ATOM 605 C C . ASP A 1 80 ? 22.961 -2.050 -15.130 1.00 61.28 80 ASP A C 1
ATOM 607 O O . ASP A 1 80 ? 24.080 -2.556 -15.178 1.00 61.28 80 ASP A O 1
ATOM 611 N N . LEU A 1 81 ? 22.336 -1.839 -13.962 1.00 61.97 81 LEU A N 1
ATOM 612 C CA . LEU A 1 81 ? 22.927 -2.167 -12.657 1.00 61.97 81 LEU A CA 1
ATOM 613 C C . LEU A 1 81 ? 22.846 -3.656 -12.292 1.00 61.97 81 LEU A C 1
ATOM 615 O O . LEU A 1 81 ? 23.775 -4.180 -11.680 1.00 61.97 81 LEU A O 1
ATOM 619 N N . LEU A 1 82 ? 21.740 -4.337 -12.611 1.00 62.56 82 LEU A N 1
ATOM 620 C CA . LEU A 1 82 ? 21.504 -5.724 -12.181 1.00 62.56 82 LEU A CA 1
ATOM 621 C C . LEU A 1 82 ? 21.764 -6.760 -13.287 1.00 62.56 82 LEU A C 1
ATOM 623 O O . LEU A 1 82 ? 21.773 -7.956 -13.003 1.00 62.56 82 LEU A O 1
ATOM 627 N N . GLY A 1 83 ? 21.943 -6.339 -14.543 1.00 68.50 83 GLY A N 1
ATOM 628 C CA . GLY A 1 83 ? 22.117 -7.243 -15.686 1.00 68.50 83 GLY A CA 1
ATOM 629 C C . GLY A 1 83 ? 20.884 -8.104 -15.988 1.00 68.50 83 GLY A C 1
ATOM 630 O O . GLY A 1 83 ? 20.977 -9.099 -16.706 1.00 68.50 83 GLY A O 1
ATOM 631 N N . VAL A 1 84 ? 19.721 -7.751 -15.428 1.00 70.06 84 VAL A N 1
ATOM 632 C CA . VAL A 1 84 ? 18.465 -8.496 -15.578 1.00 70.06 84 VAL A CA 1
ATOM 633 C C . VAL A 1 84 ? 17.522 -7.724 -16.490 1.00 70.06 84 VAL A C 1
ATOM 635 O O . VAL A 1 84 ? 17.436 -6.498 -16.434 1.00 70.06 84 VAL A O 1
ATOM 638 N N . SER A 1 85 ? 16.769 -8.442 -17.325 1.00 73.12 85 SER A N 1
ATOM 639 C CA . SER A 1 85 ? 15.809 -7.797 -18.219 1.00 73.12 85 SER A CA 1
ATOM 640 C C . SER A 1 85 ? 14.753 -6.993 -17.445 1.00 73.12 85 SER A C 1
ATOM 642 O O . SER A 1 85 ? 14.188 -7.451 -16.448 1.00 73.12 85 SER A O 1
ATOM 644 N N . VAL A 1 86 ? 14.415 -5.818 -17.976 1.00 70.25 86 VAL A N 1
ATOM 645 C CA . VAL A 1 86 ? 13.355 -4.911 -17.488 1.00 70.25 86 VAL A CA 1
ATOM 646 C C . VAL A 1 86 ? 12.026 -5.643 -17.292 1.00 70.25 86 VAL A C 1
ATOM 648 O O . VAL A 1 86 ? 11.284 -5.389 -16.342 1.00 70.25 86 VAL A O 1
ATOM 651 N N . ARG A 1 87 ? 11.731 -6.593 -18.187 1.00 72.44 87 ARG A N 1
ATOM 652 C CA . ARG A 1 87 ? 10.532 -7.433 -18.132 1.00 72.44 87 ARG A CA 1
ATOM 653 C C . ARG A 1 87 ? 10.525 -8.321 -16.889 1.00 72.44 87 ARG A C 1
ATOM 655 O O . ARG A 1 87 ? 9.511 -8.384 -16.204 1.00 72.44 87 ARG A O 1
ATOM 662 N N . SER A 1 88 ? 11.650 -8.965 -16.581 1.00 75.56 88 SER A N 1
ATOM 663 C CA . SER A 1 88 ? 11.768 -9.817 -15.396 1.00 75.56 88 SER A CA 1
ATOM 664 C C . SER A 1 88 ? 11.642 -9.005 -14.110 1.00 75.56 88 SER A C 1
ATOM 666 O O . SER A 1 88 ? 10.925 -9.417 -13.206 1.00 75.56 88 SER A O 1
ATOM 668 N N . ILE A 1 89 ? 12.274 -7.827 -14.047 1.00 77.00 89 ILE A N 1
ATOM 669 C CA . ILE A 1 89 ? 12.153 -6.908 -12.905 1.00 77.00 89 ILE A CA 1
ATOM 670 C C . ILE A 1 89 ? 10.688 -6.506 -12.706 1.00 77.00 89 ILE A C 1
ATOM 672 O O . ILE A 1 89 ? 10.160 -6.600 -11.600 1.00 77.00 89 ILE A O 1
ATOM 676 N N . SER A 1 90 ? 10.006 -6.132 -13.790 1.00 76.81 90 SER A N 1
ATOM 677 C CA . SER A 1 90 ? 8.597 -5.727 -13.748 1.00 76.81 90 SER A CA 1
ATOM 678 C C . SER A 1 90 ? 7.684 -6.841 -13.229 1.00 76.81 90 SER A C 1
ATOM 680 O O . SER A 1 90 ? 6.800 -6.572 -12.420 1.00 76.81 90 SER A O 1
ATOM 682 N N . TYR A 1 91 ? 7.903 -8.093 -13.640 1.00 82.69 91 TYR A N 1
ATOM 683 C CA . TYR A 1 91 ? 7.115 -9.227 -13.147 1.00 82.69 91 TYR A CA 1
ATOM 684 C C . TYR A 1 91 ? 7.386 -9.541 -11.677 1.00 82.69 91 TYR A C 1
ATOM 686 O O . TYR A 1 91 ? 6.440 -9.789 -10.932 1.00 82.69 91 TYR A O 1
ATOM 694 N N . THR A 1 92 ? 8.643 -9.476 -11.233 1.00 85.00 92 THR A N 1
ATOM 695 C CA . THR A 1 92 ? 8.987 -9.678 -9.819 1.00 85.00 92 THR A CA 1
ATOM 696 C C . THR A 1 92 ? 8.341 -8.615 -8.936 1.00 85.00 92 THR A C 1
ATOM 698 O O . THR A 1 92 ? 7.716 -8.949 -7.932 1.00 85.00 92 THR A O 1
ATOM 701 N N . VAL A 1 93 ? 8.434 -7.340 -9.328 1.00 86.38 93 VAL A N 1
ATOM 702 C CA . VAL A 1 93 ? 7.783 -6.239 -8.604 1.00 86.38 93 VAL A CA 1
ATOM 703 C C . VAL A 1 93 ? 6.264 -6.419 -8.606 1.00 86.38 93 VAL A C 1
ATOM 705 O O . VAL A 1 93 ? 5.641 -6.280 -7.559 1.00 86.38 93 VAL A O 1
ATOM 708 N N . GLY A 1 94 ? 5.665 -6.799 -9.741 1.00 86.94 94 GLY A N 1
ATOM 709 C CA . GLY A 1 94 ? 4.222 -7.038 -9.826 1.00 86.94 94 GLY A CA 1
ATOM 710 C C . GLY A 1 94 ? 3.736 -8.184 -8.937 1.00 86.94 94 GLY A C 1
ATOM 711 O O . GLY A 1 94 ? 2.696 -8.065 -8.291 1.00 86.94 94 GLY A O 1
ATOM 712 N N . ALA A 1 95 ? 4.502 -9.275 -8.844 1.00 89.50 95 ALA A N 1
ATOM 713 C CA . ALA A 1 95 ? 4.214 -10.364 -7.913 1.00 89.50 95 ALA A CA 1
ATOM 714 C C . ALA A 1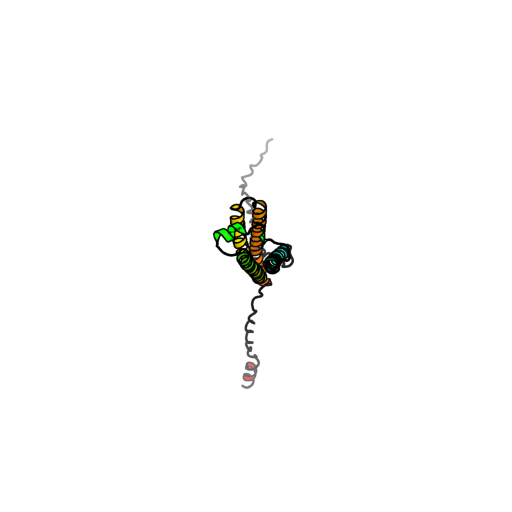 95 ? 4.310 -9.894 -6.454 1.00 89.50 95 ALA A C 1
ATOM 716 O O . ALA A 1 95 ? 3.417 -10.184 -5.658 1.00 89.50 95 ALA A O 1
ATOM 717 N N . ALA A 1 96 ? 5.359 -9.139 -6.110 1.00 91.12 96 ALA A N 1
ATOM 718 C CA . ALA A 1 96 ? 5.552 -8.607 -4.764 1.00 91.12 96 ALA A CA 1
ATOM 719 C C . ALA A 1 96 ? 4.399 -7.682 -4.339 1.00 91.12 96 ALA A C 1
ATOM 721 O O . ALA A 1 96 ? 3.886 -7.818 -3.231 1.00 91.12 96 ALA A O 1
ATOM 722 N N . GLU A 1 97 ? 3.941 -6.792 -5.221 1.00 91.06 97 GLU A N 1
ATOM 723 C CA . GLU A 1 97 ? 2.798 -5.903 -4.967 1.00 91.06 97 GLU A CA 1
ATOM 724 C C . GLU A 1 97 ? 1.493 -6.672 -4.745 1.00 91.06 97 GLU A C 1
ATOM 726 O O . GLU A 1 97 ? 0.764 -6.380 -3.794 1.00 91.06 97 GLU A O 1
ATOM 731 N N . GLY A 1 98 ? 1.224 -7.694 -5.564 1.00 91.44 98 GLY A N 1
ATOM 732 C CA . GLY A 1 98 ? 0.065 -8.567 -5.378 1.00 91.44 98 GLY A CA 1
ATOM 733 C C . GLY A 1 98 ? 0.104 -9.294 -4.032 1.00 91.44 98 GLY A C 1
ATOM 734 O O . GLY A 1 98 ? -0.878 -9.279 -3.290 1.00 91.44 98 GLY A O 1
ATOM 735 N N . VAL A 1 99 ? 1.255 -9.872 -3.676 1.00 94.62 99 VAL A N 1
ATOM 736 C CA . VAL A 1 99 ? 1.452 -10.552 -2.386 1.00 94.62 99 VAL A CA 1
ATOM 737 C C . VAL A 1 99 ? 1.291 -9.581 -1.218 1.00 94.62 99 VAL A C 1
ATOM 739 O O . VAL A 1 99 ? 0.608 -9.910 -0.252 1.00 94.62 99 VAL A O 1
ATOM 742 N N . MET A 1 100 ? 1.852 -8.373 -1.295 1.00 95.19 100 MET A N 1
ATOM 743 C CA . MET A 1 100 ? 1.682 -7.364 -0.247 1.00 95.19 100 MET A CA 1
ATOM 744 C C . MET A 1 100 ? 0.218 -6.952 -0.075 1.00 95.19 100 MET A C 1
ATOM 746 O O . MET A 1 100 ? -0.243 -6.874 1.062 1.00 95.19 100 MET A O 1
ATOM 750 N N . GLY A 1 101 ? -0.531 -6.748 -1.164 1.00 93.94 101 GLY A N 1
ATOM 751 C CA . GLY A 1 101 ? -1.967 -6.454 -1.088 1.00 93.94 101 GLY A CA 1
ATOM 752 C C . GLY A 1 101 ? -2.760 -7.578 -0.410 1.00 93.94 101 GLY A C 1
ATOM 753 O O . GLY A 1 101 ? -3.612 -7.315 0.437 1.00 93.94 101 GLY A O 1
ATOM 754 N N . ILE A 1 102 ? -2.414 -8.837 -0.697 1.00 95.62 102 ILE A N 1
ATOM 755 C CA . ILE A 1 102 ? -2.989 -10.011 -0.021 1.00 95.62 102 ILE A CA 1
ATOM 756 C C . ILE A 1 102 ? -2.629 -10.020 1.473 1.00 95.62 102 ILE A C 1
ATOM 758 O O . ILE A 1 102 ? -3.499 -10.240 2.313 1.00 95.62 102 ILE A O 1
ATOM 762 N N . ILE A 1 103 ? -1.370 -9.747 1.833 1.00 95.12 103 ILE A N 1
ATOM 763 C CA . ILE A 1 103 ? -0.943 -9.671 3.240 1.00 95.12 103 ILE A CA 1
ATOM 764 C C . ILE A 1 103 ? -1.724 -8.583 3.980 1.00 95.12 103 ILE A C 1
ATOM 766 O O . ILE A 1 103 ? -2.171 -8.818 5.099 1.00 95.12 103 ILE A O 1
ATOM 770 N N . VAL A 1 104 ? -1.919 -7.408 3.376 1.00 95.06 104 VAL A N 1
ATOM 771 C CA . VAL A 1 104 ? -2.709 -6.328 3.986 1.00 95.06 104 VAL A CA 1
ATOM 772 C C . VAL A 1 104 ? -4.158 -6.767 4.211 1.00 95.06 104 VAL A C 1
ATOM 774 O O . VAL A 1 104 ? -4.699 -6.475 5.274 1.00 95.06 104 VAL A O 1
ATOM 777 N N . ALA A 1 105 ? -4.754 -7.513 3.276 1.00 93.75 105 ALA A N 1
ATOM 778 C CA . ALA A 1 105 ? -6.141 -7.968 3.383 1.00 93.75 105 ALA A CA 1
ATOM 779 C C . ALA A 1 105 ? -6.384 -8.837 4.628 1.00 93.75 105 ALA A C 1
ATOM 781 O O . ALA A 1 105 ? -7.382 -8.677 5.327 1.00 93.75 105 ALA A O 1
ATOM 782 N N . PHE A 1 106 ? -5.452 -9.745 4.929 1.00 93.75 106 PHE A N 1
ATOM 783 C CA . PHE A 1 106 ? -5.591 -10.691 6.043 1.00 93.75 106 PHE A CA 1
ATOM 784 C C . PHE A 1 106 ? -4.880 -10.252 7.326 1.00 93.75 106 PHE A C 1
ATOM 786 O O . PHE A 1 106 ? -5.158 -10.760 8.413 1.00 93.75 106 PHE A O 1
ATOM 793 N N . SER A 1 107 ? -3.909 -9.353 7.222 1.00 93.19 107 SER A N 1
ATOM 794 C CA . SER A 1 107 ? -3.054 -8.922 8.328 1.00 93.19 107 SER A CA 1
ATOM 795 C C . SER A 1 107 ? -2.654 -7.455 8.150 1.00 93.1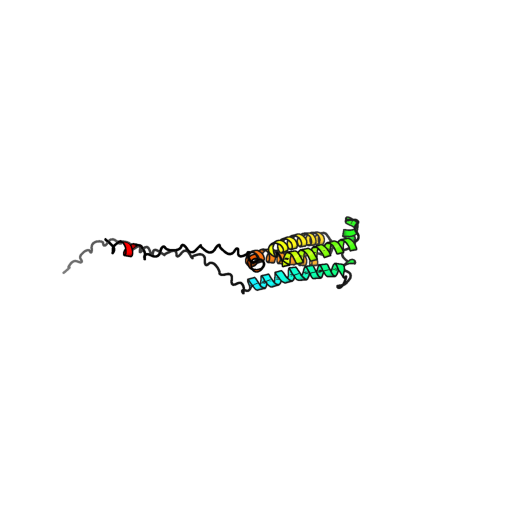9 107 SER A C 1
ATOM 797 O O . SER A 1 107 ? -1.466 -7.152 8.000 1.00 93.19 107 SER A O 1
ATOM 799 N N . PRO A 1 108 ? -3.615 -6.510 8.204 1.00 92.75 108 PRO A N 1
ATOM 800 C CA . PRO A 1 108 ? -3.382 -5.100 7.875 1.00 92.75 108 PRO A CA 1
ATOM 801 C C . PRO A 1 108 ? -2.334 -4.438 8.770 1.00 92.75 108 PRO A C 1
ATOM 803 O O . PRO A 1 108 ? -1.620 -3.539 8.331 1.00 92.75 108 PRO A O 1
ATOM 806 N N . ARG A 1 109 ? -2.175 -4.916 10.009 1.00 93.62 109 ARG A N 1
ATOM 807 C CA . ARG A 1 109 ? -1.116 -4.461 10.913 1.00 93.62 109 ARG A CA 1
ATOM 808 C C . ARG A 1 109 ? 0.276 -4.760 10.362 1.00 93.62 109 ARG A C 1
ATOM 810 O O . ARG A 1 109 ? 1.122 -3.873 10.334 1.00 93.62 109 ARG A O 1
ATOM 817 N N . ILE A 1 110 ? 0.520 -6.006 9.962 1.00 94.50 110 ILE A N 1
ATOM 818 C CA . ILE A 1 110 ? 1.820 -6.448 9.438 1.00 94.50 110 ILE A CA 1
ATOM 819 C C . ILE A 1 110 ? 2.011 -5.895 8.025 1.00 94.50 110 ILE A C 1
ATOM 821 O O . ILE A 1 110 ? 3.058 -5.328 7.718 1.00 94.50 110 ILE A O 1
ATOM 825 N N . GLY A 1 111 ? 0.971 -5.995 7.196 1.00 94.00 111 GLY A N 1
ATOM 826 C CA . GLY A 1 111 ? 0.964 -5.497 5.828 1.00 94.00 111 GLY A CA 1
ATOM 827 C C . GLY A 1 111 ? 1.247 -3.999 5.738 1.00 94.00 111 GLY A C 1
ATOM 828 O O . GLY A 1 111 ? 2.027 -3.593 4.886 1.00 94.00 111 GLY A O 1
ATOM 829 N N . GLY A 1 112 ? 0.704 -3.180 6.645 1.00 95.69 112 GLY A N 1
ATOM 830 C CA . GLY A 1 112 ? 0.972 -1.740 6.669 1.00 95.69 112 GLY A CA 1
ATOM 831 C C . GLY A 1 112 ? 2.442 -1.399 6.946 1.00 95.69 112 GLY A C 1
ATOM 832 O O . GLY A 1 112 ? 3.008 -0.548 6.264 1.00 95.69 112 GLY A O 1
ATOM 833 N N . TRP A 1 113 ? 3.102 -2.099 7.878 1.00 97.38 113 TRP A N 1
ATOM 834 C CA . TRP A 1 113 ? 4.543 -1.918 8.121 1.00 97.38 113 TRP A CA 1
ATOM 835 C C . TRP A 1 113 ? 5.394 -2.378 6.940 1.00 97.38 113 TRP A C 1
ATOM 837 O O . TRP A 1 113 ? 6.329 -1.679 6.550 1.00 97.38 113 TRP A O 1
ATOM 847 N N . LEU A 1 114 ? 5.055 -3.532 6.361 1.00 96.19 114 LEU A N 1
ATOM 848 C CA . LEU A 1 114 ? 5.748 -4.069 5.194 1.00 96.19 114 LEU A CA 1
ATOM 849 C C . LEU A 1 114 ? 5.651 -3.101 4.006 1.00 96.19 114 LEU A C 1
ATOM 851 O O . LEU A 1 114 ? 6.663 -2.781 3.388 1.00 96.19 114 LEU A O 1
ATOM 855 N N . MET A 1 115 ? 4.449 -2.580 3.748 1.00 95.88 115 MET A N 1
ATOM 856 C CA . MET A 1 115 ? 4.190 -1.615 2.684 1.00 95.88 115 MET A CA 1
ATOM 857 C C . MET A 1 115 ? 4.946 -0.301 2.910 1.00 95.88 115 MET A C 1
ATOM 859 O O . MET A 1 115 ? 5.539 0.230 1.976 1.00 95.88 115 MET A O 1
ATOM 863 N N . ALA A 1 116 ? 4.980 0.215 4.143 1.00 97.12 116 ALA A N 1
ATOM 864 C CA . ALA A 1 116 ? 5.729 1.429 4.465 1.00 97.12 116 ALA A CA 1
ATOM 865 C C . ALA A 1 116 ? 7.238 1.258 4.220 1.00 97.12 116 ALA A C 1
ATOM 867 O O . ALA A 1 116 ? 7.853 2.103 3.571 1.00 97.12 116 ALA A O 1
ATOM 868 N N . ALA A 1 117 ? 7.820 0.145 4.679 1.00 96.38 117 ALA A N 1
ATOM 869 C CA . ALA A 1 117 ? 9.233 -0.157 4.463 1.00 96.38 117 ALA A CA 1
ATOM 870 C C . ALA A 1 117 ? 9.568 -0.299 2.969 1.00 96.38 117 ALA A C 1
ATOM 872 O O . ALA A 1 117 ? 10.577 0.233 2.504 1.00 96.38 117 ALA A O 1
ATOM 873 N N . TRP A 1 118 ? 8.697 -0.967 2.210 1.00 94.56 118 TRP A N 1
ATOM 874 C CA . TRP A 1 118 ? 8.834 -1.101 0.762 1.00 94.56 118 TRP A CA 1
ATOM 875 C C . TRP A 1 118 ? 8.796 0.257 0.051 1.00 94.56 118 TRP A C 1
ATOM 877 O O . TRP A 1 118 ? 9.685 0.571 -0.743 1.00 94.56 118 TRP A O 1
ATOM 887 N N . LEU A 1 119 ? 7.805 1.094 0.377 1.00 93.81 119 LEU A N 1
ATOM 888 C CA . LEU A 1 119 ? 7.656 2.431 -0.198 1.00 93.81 119 LEU A CA 1
ATOM 889 C C . LEU A 1 119 ? 8.854 3.327 0.120 1.00 93.81 119 LEU A C 1
ATOM 891 O O . LEU A 1 119 ? 9.295 4.063 -0.753 1.00 93.81 119 LEU A O 1
ATOM 895 N N . TRP A 1 120 ? 9.446 3.240 1.312 1.00 95.31 120 TRP A N 1
ATOM 896 C CA . TRP A 1 120 ? 10.675 3.980 1.611 1.00 95.31 120 TRP A CA 1
ATOM 897 C C . TRP A 1 120 ? 11.856 3.563 0.737 1.00 95.31 120 TRP A C 1
ATOM 899 O O . TRP A 1 120 ? 12.605 4.431 0.292 1.00 95.31 120 TRP A O 1
ATOM 909 N N . GLY A 1 121 ? 11.998 2.272 0.425 1.00 90.75 121 GLY A N 1
ATOM 910 C CA . GLY A 1 121 ? 12.997 1.809 -0.542 1.00 90.75 121 GLY A CA 1
ATOM 911 C C . GLY A 1 121 ? 12.805 2.441 -1.928 1.00 90.75 121 GLY A C 1
ATOM 912 O O . GLY A 1 121 ? 13.771 2.897 -2.547 1.00 90.75 121 GLY A O 1
ATOM 913 N N . ILE A 1 122 ? 11.550 2.542 -2.383 1.00 88.25 122 ILE A N 1
ATOM 914 C CA . ILE A 1 122 ? 11.200 3.227 -3.638 1.00 88.25 122 ILE A CA 1
ATOM 915 C C . ILE A 1 122 ? 11.529 4.718 -3.546 1.00 88.25 122 ILE A C 1
ATOM 917 O O . ILE A 1 122 ? 12.238 5.231 -4.405 1.00 88.25 122 ILE A O 1
ATOM 921 N N . VAL A 1 123 ? 11.090 5.405 -2.490 1.00 90.25 123 VAL A N 1
ATOM 922 C CA . VAL A 1 123 ? 11.346 6.839 -2.279 1.00 90.25 123 VAL A CA 1
ATOM 923 C C . VAL A 1 123 ? 12.840 7.144 -2.340 1.00 90.25 123 VAL A C 1
ATOM 925 O O . VAL A 1 123 ? 13.244 8.052 -3.059 1.00 90.25 123 VAL A O 1
ATOM 928 N N . VAL A 1 124 ? 13.678 6.369 -1.645 1.00 91.19 124 VAL A N 1
ATOM 929 C CA . VAL A 1 124 ? 15.137 6.561 -1.661 1.00 91.19 124 VAL A CA 1
ATOM 930 C C . VAL A 1 124 ? 15.698 6.404 -3.073 1.00 91.19 124 VAL A C 1
ATOM 932 O O . VAL A 1 124 ? 16.470 7.249 -3.517 1.00 91.19 124 VAL A O 1
ATOM 935 N N . THR A 1 125 ? 15.272 5.374 -3.807 1.00 86.19 125 THR A N 1
ATOM 936 C CA . THR A 1 125 ? 15.684 5.168 -5.205 1.00 86.19 125 THR A CA 1
ATOM 937 C C . THR A 1 125 ? 15.303 6.368 -6.081 1.00 86.19 125 THR A C 1
ATOM 939 O O . THR A 1 125 ? 16.119 6.860 -6.858 1.00 86.19 125 THR A O 1
ATOM 942 N N . GLN A 1 126 ? 14.078 6.872 -5.927 1.00 84.25 126 GLN A N 1
ATOM 943 C CA . GLN A 1 126 ? 13.550 7.998 -6.700 1.00 84.25 126 GLN A CA 1
ATOM 944 C C . GLN A 1 126 ? 14.269 9.313 -6.369 1.00 84.25 126 GLN A C 1
ATOM 946 O O . GLN A 1 126 ? 14.448 10.141 -7.254 1.00 84.25 126 GLN A O 1
ATOM 951 N N . LEU A 1 127 ? 14.710 9.507 -5.122 1.00 86.50 127 LEU A N 1
ATOM 952 C CA . LEU A 1 127 ? 15.492 10.681 -4.717 1.00 86.50 127 LEU A CA 1
ATOM 953 C C . LEU A 1 127 ? 16.930 10.656 -5.254 1.00 86.50 127 LEU A C 1
ATOM 955 O O . LEU A 1 127 ? 17.529 11.714 -5.429 1.00 86.50 127 LEU A O 1
ATOM 959 N N . ILE A 1 128 ? 17.480 9.469 -5.51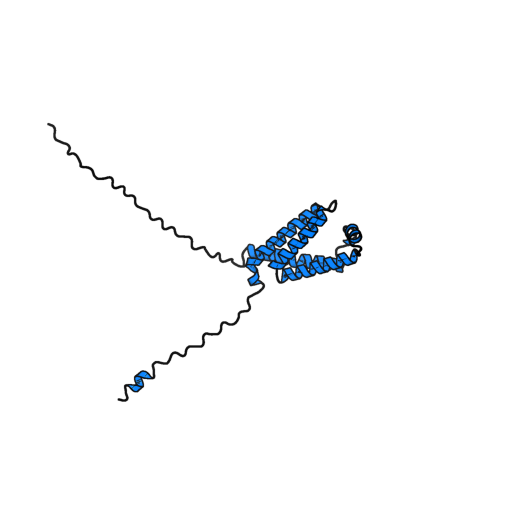7 1.00 84.25 128 ILE A N 1
ATOM 960 C CA . ILE A 1 128 ? 18.794 9.312 -6.157 1.00 84.25 128 ILE A CA 1
ATOM 961 C C . ILE A 1 128 ? 18.689 9.570 -7.671 1.00 84.25 128 ILE A C 1
ATOM 963 O O . ILE A 1 128 ? 19.617 10.112 -8.273 1.00 84.25 128 ILE A O 1
ATOM 967 N N . GLY A 1 129 ? 17.566 9.200 -8.295 1.00 76.19 129 GLY A N 1
ATOM 968 C CA . GLY A 1 129 ? 17.313 9.415 -9.720 1.00 76.19 129 GLY A CA 1
ATOM 969 C C . GLY A 1 129 ? 16.956 10.875 -10.062 1.00 76.19 129 GLY A C 1
ATOM 970 O O . GLY A 1 129 ? 16.112 11.477 -9.396 1.00 76.19 129 GLY A O 1
ATOM 971 N N . PRO A 1 130 ? 17.526 11.475 -11.124 1.00 71.50 130 PRO A N 1
ATOM 972 C CA . PRO A 1 130 ? 17.177 12.840 -11.513 1.00 71.50 130 PRO A CA 1
ATOM 973 C C . PRO A 1 130 ? 15.729 12.925 -12.025 1.00 71.50 130 PRO A C 1
ATOM 975 O O . PRO A 1 130 ? 15.322 12.145 -12.882 1.00 71.50 130 PRO A O 1
ATOM 978 N N . GLY A 1 131 ? 14.968 13.913 -11.538 1.00 78.81 131 GLY A N 1
ATOM 979 C CA . GLY A 1 131 ? 13.650 14.274 -12.085 1.00 78.81 131 GLY A CA 1
ATOM 980 C C . GLY A 1 131 ? 12.424 13.606 -11.449 1.00 78.81 131 GLY A C 1
ATOM 981 O O . GLY A 1 131 ? 11.319 13.811 -11.943 1.00 78.81 131 GLY A O 1
ATOM 982 N N . TYR A 1 132 ? 12.575 12.853 -10.352 1.00 82.38 132 TYR A N 1
ATOM 983 C CA . TYR A 1 132 ? 11.469 12.095 -9.738 1.00 82.38 132 TYR A CA 1
ATOM 984 C C . TYR A 1 132 ? 11.015 12.600 -8.359 1.00 82.38 132 TYR A C 1
ATOM 986 O O . TYR A 1 132 ? 10.274 11.903 -7.667 1.00 82.38 132 TYR A O 1
ATOM 994 N N . VAL A 1 133 ? 11.405 13.812 -7.949 1.00 86.38 133 VAL A N 1
ATOM 995 C CA . VAL A 1 133 ? 11.111 14.346 -6.600 1.00 86.38 133 VAL A CA 1
ATOM 996 C C . VAL A 1 133 ? 9.605 14.434 -6.320 1.00 86.38 133 VAL A C 1
ATOM 998 O O . VAL A 1 133 ? 9.161 14.037 -5.243 1.00 86.38 133 VAL A O 1
ATOM 1001 N N . ASP A 1 134 ? 8.798 14.871 -7.291 1.00 87.06 134 ASP A N 1
ATOM 1002 C CA . ASP A 1 134 ? 7.338 14.945 -7.129 1.00 87.06 134 ASP A CA 1
ATOM 1003 C C . ASP A 1 134 ? 6.706 13.566 -6.908 1.00 87.06 134 ASP A C 1
ATOM 1005 O O . ASP A 1 134 ? 5.754 13.414 -6.141 1.00 87.06 134 ASP A O 1
ATOM 1009 N N . VAL A 1 135 ? 7.244 12.543 -7.576 1.00 86.81 135 VAL A N 1
ATOM 1010 C CA . VAL A 1 135 ? 6.800 11.153 -7.422 1.00 86.81 135 VAL A CA 1
ATOM 1011 C C . VAL A 1 135 ? 7.243 10.615 -6.063 1.00 86.81 135 VAL A C 1
ATOM 1013 O O . VAL A 1 135 ? 6.428 10.052 -5.339 1.00 86.81 135 VAL A O 1
ATOM 1016 N N . ALA A 1 136 ? 8.491 10.875 -5.664 1.00 89.44 136 ALA A N 1
ATOM 1017 C CA . ALA A 1 136 ? 9.018 10.488 -4.360 1.00 89.44 136 ALA A CA 1
ATOM 1018 C C . ALA A 1 136 ? 8.184 11.071 -3.206 1.00 89.44 136 ALA A C 1
ATOM 1020 O O . ALA A 1 136 ? 7.916 10.380 -2.226 1.00 89.44 136 ALA A O 1
ATOM 1021 N N . LEU A 1 137 ? 7.711 12.316 -3.328 1.00 91.81 137 LEU A N 1
ATOM 1022 C CA . LEU A 1 137 ? 6.865 12.938 -2.309 1.00 91.81 137 LEU A CA 1
ATOM 1023 C C . LEU A 1 137 ? 5.492 12.254 -2.192 1.00 91.81 137 LEU A C 1
ATOM 1025 O O . LEU A 1 137 ? 4.970 12.097 -1.086 1.00 91.81 137 LEU A O 1
ATOM 1029 N N . ARG A 1 138 ? 4.914 11.809 -3.315 1.00 93.62 138 ARG A N 1
ATOM 1030 C CA . ARG A 1 138 ? 3.659 11.038 -3.324 1.00 93.62 138 ARG A CA 1
ATOM 1031 C C . ARG A 1 138 ? 3.844 9.679 -2.663 1.00 93.62 138 ARG A C 1
ATOM 1033 O O . ARG A 1 138 ? 3.039 9.309 -1.810 1.00 93.62 138 ARG A O 1
ATOM 1040 N N . ASP A 1 139 ? 4.920 8.978 -2.998 1.00 92.25 139 ASP A N 1
ATOM 1041 C CA . ASP A 1 139 ? 5.224 7.670 -2.415 1.00 92.25 139 ASP A CA 1
ATOM 1042 C C . ASP A 1 139 ? 5.533 7.789 -0.915 1.00 92.25 139 ASP A C 1
ATOM 1044 O O . ASP A 1 139 ? 5.104 6.955 -0.115 1.00 92.25 139 ASP A O 1
ATOM 1048 N N . ALA A 1 140 ? 6.172 8.886 -0.497 1.00 94.50 140 ALA A N 1
ATOM 1049 C CA . ALA A 1 140 ? 6.346 9.215 0.912 1.00 94.50 140 ALA A CA 1
ATOM 1050 C C . ALA A 1 140 ? 4.993 9.429 1.612 1.00 94.50 140 ALA A C 1
ATOM 1052 O O . ALA A 1 140 ? 4.767 8.865 2.684 1.00 94.50 140 ALA A O 1
ATOM 1053 N N . ALA A 1 141 ? 4.056 10.163 1.007 1.00 96.50 141 ALA A N 1
ATOM 1054 C CA . ALA A 1 141 ? 2.712 10.336 1.562 1.00 96.50 141 ALA A CA 1
ATOM 1055 C C . ALA A 1 141 ? 1.941 9.004 1.663 1.00 96.50 141 ALA A C 1
ATOM 1057 O O . ALA A 1 141 ? 1.300 8.738 2.683 1.00 96.50 141 ALA A O 1
ATOM 1058 N N . LEU A 1 142 ? 2.054 8.126 0.660 1.00 96.38 142 LEU A N 1
ATOM 1059 C CA . LEU A 1 142 ? 1.489 6.774 0.711 1.00 96.38 142 LEU A CA 1
ATOM 1060 C C . LEU A 1 142 ? 2.111 5.947 1.842 1.00 96.38 142 LEU A C 1
ATOM 1062 O O . LEU A 1 142 ? 1.387 5.251 2.552 1.00 96.38 142 LEU A O 1
ATOM 1066 N N . SER A 1 143 ? 3.420 6.067 2.079 1.00 96.88 143 SER A N 1
ATOM 1067 C CA . SER A 1 143 ? 4.080 5.369 3.190 1.00 96.88 143 SER A CA 1
ATOM 1068 C C . SER A 1 143 ? 3.502 5.788 4.546 1.00 96.88 143 SER A C 1
ATOM 1070 O O . SER A 1 143 ? 3.246 4.938 5.396 1.00 96.88 143 SER A O 1
ATOM 1072 N N . LEU A 1 144 ? 3.189 7.076 4.726 1.00 97.88 144 LEU A N 1
ATOM 1073 C CA . LEU A 1 144 ? 2.529 7.577 5.934 1.00 97.88 144 LEU A CA 1
ATOM 1074 C C . LEU A 1 144 ? 1.098 7.038 6.065 1.00 97.88 144 LEU A C 1
ATOM 1076 O O . LEU A 1 144 ? 0.676 6.689 7.167 1.00 97.88 144 LEU A O 1
ATOM 1080 N N . GLY A 1 145 ? 0.370 6.907 4.952 1.00 97.44 145 GLY A N 1
ATOM 1081 C CA . GLY A 1 145 ? -0.929 6.229 4.914 1.00 97.44 145 GLY A CA 1
ATOM 1082 C C . GLY A 1 145 ? -0.841 4.763 5.354 1.00 97.44 145 GLY A C 1
ATOM 1083 O O . GLY A 1 145 ? -1.667 4.305 6.144 1.00 97.44 145 GLY A O 1
ATOM 1084 N N . ALA A 1 146 ? 0.195 4.042 4.918 1.00 97.19 146 ALA A N 1
ATOM 1085 C CA . ALA A 1 146 ? 0.441 2.658 5.320 1.00 97.19 146 ALA A CA 1
ATOM 1086 C C . ALA A 1 146 ? 0.803 2.541 6.813 1.00 97.19 146 ALA A C 1
ATOM 1088 O O . ALA A 1 146 ? 0.315 1.646 7.507 1.00 97.19 146 ALA A O 1
ATOM 1089 N N . LEU A 1 147 ? 1.590 3.483 7.347 1.00 97.69 147 LEU A N 1
ATOM 1090 C CA . LEU A 1 147 ? 1.863 3.573 8.784 1.00 97.69 147 LEU A CA 1
ATOM 1091 C C . LEU A 1 147 ? 0.591 3.867 9.585 1.00 97.69 147 LEU A C 1
ATOM 1093 O O . LEU A 1 147 ? 0.358 3.240 10.620 1.00 97.69 147 LEU A O 1
ATOM 1097 N N . ALA A 1 148 ? -0.260 4.776 9.107 1.00 96.94 148 ALA A N 1
ATOM 1098 C CA . ALA A 1 148 ? -1.549 5.057 9.731 1.00 96.94 148 ALA A CA 1
ATOM 1099 C C . ALA A 1 148 ? -2.436 3.804 9.762 1.00 96.94 148 ALA A C 1
ATOM 1101 O O . ALA A 1 148 ? -2.986 3.478 10.816 1.00 96.94 148 ALA A O 1
ATOM 1102 N N . LEU A 1 149 ? -2.498 3.049 8.659 1.00 96.38 149 LEU A N 1
ATOM 1103 C CA . LEU A 1 149 ? -3.185 1.758 8.606 1.00 96.38 149 LEU A CA 1
ATOM 1104 C C . LEU A 1 149 ? -2.624 0.786 9.649 1.00 96.38 149 LEU A C 1
ATOM 1106 O O . LEU A 1 149 ? -3.389 0.230 10.434 1.00 96.38 149 LEU A O 1
ATOM 1110 N N . ALA A 1 150 ? -1.299 0.625 9.714 1.00 95.00 150 ALA A N 1
ATOM 1111 C CA . ALA A 1 150 ? -0.652 -0.280 10.662 1.00 95.00 150 ALA A CA 1
ATOM 1112 C C . ALA A 1 150 ? -0.961 0.083 12.125 1.00 95.00 150 ALA A C 1
ATOM 1114 O O . ALA A 1 150 ? -1.106 -0.798 12.976 1.00 95.00 150 ALA A O 1
ATOM 1115 N N . ARG A 1 151 ? -1.076 1.381 12.431 1.00 95.12 151 ARG A N 1
ATOM 1116 C CA . ARG A 1 151 ? -1.425 1.884 13.768 1.00 95.12 151 ARG A CA 1
ATOM 1117 C C . ARG A 1 151 ? -2.904 1.689 14.091 1.00 95.12 151 ARG A C 1
ATOM 1119 O O . ARG A 1 151 ? -3.203 1.234 15.193 1.00 95.12 151 ARG A O 1
ATOM 1126 N N . LEU A 1 152 ? -3.805 1.979 13.152 1.00 93.00 152 LEU A N 1
ATOM 1127 C CA . LEU A 1 152 ? -5.249 1.778 13.319 1.00 93.00 152 LEU A CA 1
ATOM 1128 C C . LEU A 1 152 ? -5.608 0.293 13.435 1.00 93.00 152 LEU A C 1
ATOM 1130 O O . LEU A 1 152 ? -6.436 -0.073 14.266 1.00 93.00 152 LEU A O 1
ATOM 1134 N N . ALA A 1 153 ? -4.926 -0.573 12.683 1.00 91.44 153 ALA A N 1
ATOM 1135 C CA . ALA A 1 153 ? -5.129 -2.017 12.720 1.00 91.44 153 ALA A CA 1
ATOM 1136 C C . ALA A 1 153 ? -4.940 -2.614 14.123 1.00 91.44 153 ALA A C 1
ATOM 1138 O O . ALA A 1 153 ? -5.578 -3.606 14.444 1.00 91.44 153 ALA A O 1
ATOM 1139 N N . VAL A 1 154 ? -4.136 -1.997 15.000 1.00 88.88 154 VAL A N 1
ATOM 1140 C CA . VAL A 1 154 ? -3.977 -2.459 16.392 1.00 88.88 154 VAL A CA 1
ATOM 1141 C C . VAL A 1 154 ? -5.304 -2.444 17.160 1.00 88.88 154 VAL A C 1
ATOM 1143 O O . VAL A 1 154 ? -5.523 -3.321 17.991 1.00 88.88 154 VAL A O 1
ATOM 1146 N N . GLN A 1 155 ? -6.191 -1.481 16.888 1.00 85.56 155 GLN A N 1
ATOM 1147 C CA . GLN A 1 155 ? -7.515 -1.424 17.520 1.00 85.56 155 GLN A CA 1
ATOM 1148 C C . GLN A 1 155 ? -8.514 -2.404 16.895 1.00 85.56 155 GLN A C 1
ATOM 1150 O O . GLN A 1 155 ? -9.425 -2.858 17.582 1.00 85.56 155 GLN A O 1
ATOM 1155 N N . PHE A 1 156 ? -8.345 -2.741 15.616 1.00 82.75 156 PHE A N 1
ATOM 1156 C CA . PHE A 1 156 ? -9.356 -3.446 14.825 1.00 82.75 156 PHE A CA 1
ATOM 1157 C C . PHE A 1 156 ? -8.972 -4.876 14.413 1.00 82.75 156 PHE A C 1
ATOM 1159 O O . PHE A 1 156 ? -9.784 -5.574 13.813 1.00 82.75 156 PHE A O 1
ATOM 1166 N N . ASP A 1 157 ? -7.780 -5.352 14.781 1.00 71.56 157 ASP A N 1
ATOM 1167 C CA . ASP A 1 157 ? -7.264 -6.690 14.440 1.00 71.56 157 ASP A CA 1
ATOM 1168 C C . ASP A 1 157 ? -8.216 -7.818 14.886 1.00 71.56 157 ASP A C 1
ATOM 1170 O O . ASP A 1 157 ? -8.392 -8.813 14.188 1.00 71.56 157 ASP A O 1
ATOM 1174 N N . HIS A 1 158 ? -8.895 -7.629 16.025 1.00 64.06 158 HIS A N 1
ATOM 1175 C CA . HIS A 1 158 ? -9.858 -8.596 16.571 1.00 64.06 158 HIS A CA 1
ATOM 1176 C C . HIS A 1 158 ? -11.158 -8.684 15.760 1.00 64.06 158 HIS A C 1
ATOM 1178 O O . HIS A 1 158 ? -11.826 -9.714 15.798 1.00 64.06 158 HIS A O 1
ATOM 1184 N N . ALA A 1 159 ? -11.534 -7.620 15.043 1.00 63.06 159 ALA A N 1
ATOM 1185 C CA . ALA A 1 159 ? -12.714 -7.630 14.180 1.00 63.06 159 ALA A CA 1
ATOM 1186 C C . ALA A 1 159 ? -12.462 -8.426 12.890 1.00 63.06 159 ALA A C 1
ATOM 1188 O O . ALA A 1 159 ? -13.390 -9.001 12.332 1.00 63.06 159 ALA A O 1
ATOM 1189 N N . ILE A 1 160 ? -11.206 -8.472 12.435 1.00 66.38 160 ILE A N 1
ATOM 1190 C CA . ILE A 1 160 ? -10.797 -9.182 11.216 1.00 66.38 160 ILE A CA 1
ATOM 1191 C C . ILE A 1 160 ? -10.471 -10.647 11.523 1.00 66.38 160 ILE A C 1
ATOM 1193 O O . ILE A 1 160 ? -10.851 -11.529 10.759 1.00 66.38 160 ILE A O 1
ATOM 1197 N N . ASN A 1 161 ? -9.817 -10.913 12.658 1.00 63.53 161 ASN A N 1
ATOM 1198 C CA . ASN A 1 161 ? -9.515 -12.258 13.143 1.00 63.53 161 ASN A CA 1
ATOM 1199 C C . ASN A 1 161 ? -10.217 -12.500 14.489 1.00 63.53 161 ASN A C 1
ATOM 1201 O O . ASN A 1 161 ? -9.614 -12.262 15.542 1.00 63.53 161 ASN A O 1
ATOM 1205 N N . PRO A 1 162 ? -11.482 -12.965 14.498 1.00 63.25 162 PRO A N 1
ATOM 1206 C CA . PRO A 1 162 ? -12.154 -13.289 15.746 1.00 63.25 162 PRO A CA 1
ATOM 1207 C C . PRO A 1 162 ? -11.390 -14.417 16.459 1.00 63.25 162 PRO A C 1
ATOM 1209 O O . PRO A 1 162 ? -11.035 -15.417 15.824 1.00 63.25 162 PRO A O 1
ATOM 1212 N N . PRO A 1 163 ? -11.117 -14.300 17.772 1.00 62.62 163 PRO A N 1
ATOM 1213 C CA . PRO A 1 163 ? -10.479 -15.379 18.507 1.00 62.62 163 PRO A CA 1
ATOM 1214 C C . PRO A 1 163 ? -11.354 -16.628 18.403 1.00 62.62 163 PRO A C 1
ATOM 1216 O O . PRO A 1 163 ? -12.567 -16.555 18.609 1.00 62.62 163 PRO A O 1
ATOM 1219 N N . VAL A 1 164 ? -10.736 -17.777 18.109 1.00 69.50 164 VAL A N 1
ATOM 1220 C CA . VAL A 1 164 ? -11.405 -19.080 18.186 1.00 69.50 164 VAL A CA 1
ATOM 1221 C C . VAL A 1 164 ? -11.986 -19.192 19.592 1.00 69.50 164 VAL A C 1
ATOM 1223 O O . VAL A 1 164 ? -11.239 -19.368 20.560 1.00 69.50 164 VAL A O 1
ATOM 1226 N N . GLN A 1 165 ? -13.307 -19.040 19.719 1.00 63.31 165 GLN A N 1
ATOM 1227 C CA . GLN A 1 165 ? -14.023 -19.271 20.965 1.00 63.31 165 GLN A CA 1
ATOM 1228 C C . GLN A 1 165 ? -13.831 -20.741 21.312 1.00 63.31 165 GLN A C 1
ATOM 1230 O O . GLN A 1 165 ? -14.570 -21.611 20.862 1.00 63.31 165 GLN A O 1
ATOM 1235 N N . ARG A 1 166 ? -12.801 -21.041 22.106 1.00 67.56 166 ARG A N 1
ATOM 1236 C CA . ARG A 1 166 ? -12.753 -22.310 22.816 1.00 67.56 166 ARG A CA 1
ATOM 1237 C C . ARG A 1 166 ? -13.947 -22.267 23.749 1.00 67.56 166 ARG A C 1
ATOM 1239 O O . ARG A 1 166 ? -13.953 -21.467 24.684 1.00 67.56 166 ARG A O 1
ATOM 1246 N N . SER A 1 167 ? -14.966 -23.059 23.437 1.00 66.38 167 SER A N 1
ATOM 1247 C CA . SER A 1 167 ? -16.102 -23.323 24.310 1.00 66.38 167 SER A CA 1
ATOM 1248 C C . SER A 1 167 ? -15.554 -23.540 25.715 1.00 66.38 167 SER A C 1
ATOM 1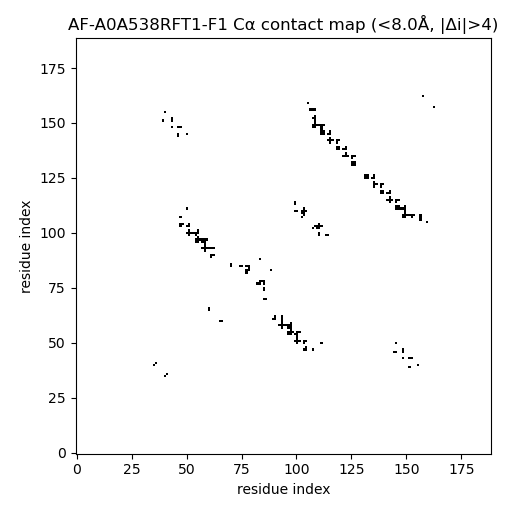250 O O . SER A 1 167 ? -14.856 -24.525 25.969 1.00 66.38 167 SER A O 1
ATOM 1252 N N . ARG A 1 168 ? -15.770 -22.553 26.593 1.00 72.44 168 ARG A N 1
ATOM 1253 C CA . ARG A 1 168 ? -15.416 -22.657 28.008 1.00 72.44 168 ARG A CA 1
ATOM 1254 C C . ARG A 1 168 ? -16.034 -23.976 28.485 1.00 72.44 168 ARG A C 1
ATOM 1256 O O . ARG A 1 168 ? -17.233 -24.135 28.258 1.00 72.44 168 ARG A O 1
ATOM 1263 N N . PRO A 1 169 ? -15.263 -24.913 29.072 1.00 68.69 169 PRO A N 1
ATOM 1264 C CA . PRO A 1 169 ? -15.837 -26.132 29.619 1.00 68.69 169 PRO A CA 1
ATOM 1265 C C . PRO A 1 169 ? -16.971 -25.719 30.548 1.00 68.69 169 PRO A C 1
ATOM 1267 O O . PRO A 1 169 ? -16.750 -24.923 31.466 1.00 68.69 169 PRO A O 1
ATOM 1270 N N . GLU A 1 170 ? -18.188 -26.151 30.230 1.00 73.25 170 GLU A N 1
ATOM 1271 C CA . GLU A 1 170 ? -19.351 -25.871 31.056 1.00 73.25 170 GLU A CA 1
ATOM 1272 C C . GLU A 1 170 ? -19.017 -26.343 32.479 1.00 73.25 170 GLU A C 1
ATOM 1274 O O . GLU A 1 170 ? -18.481 -27.449 32.632 1.00 73.25 170 GLU A O 1
ATOM 1279 N N . PRO A 1 171 ? -19.220 -25.515 33.521 1.00 73.88 171 PRO A N 1
ATOM 1280 C CA . PRO A 1 171 ? -19.039 -25.975 34.885 1.00 73.88 171 PRO A CA 1
ATOM 1281 C C . PRO A 1 171 ? -19.933 -27.198 35.058 1.00 73.88 171 PRO A C 1
ATOM 1283 O O . PRO A 1 171 ? -21.152 -27.071 34.959 1.00 73.88 171 PRO A O 1
ATOM 1286 N N . ILE A 1 172 ? -19.331 -28.376 35.254 1.00 71.81 172 ILE A N 1
ATOM 1287 C CA . ILE A 1 172 ? -20.078 -29.609 35.508 1.00 71.81 172 ILE A CA 1
ATOM 1288 C C . ILE A 1 172 ? -21.064 -29.273 36.628 1.00 71.81 172 ILE A C 1
ATOM 1290 O O . ILE A 1 172 ? -20.599 -28.830 37.686 1.00 71.81 172 ILE A O 1
ATOM 1294 N N . PRO A 1 173 ? -22.387 -29.419 36.411 1.00 73.62 173 PRO A N 1
ATOM 1295 C CA . PRO A 1 173 ? -23.367 -29.146 37.442 1.00 73.62 173 PRO A CA 1
ATOM 1296 C C . PRO A 1 173 ? -22.966 -29.917 38.693 1.00 73.62 173 PRO A C 1
ATOM 1298 O O . PRO A 1 173 ? -22.997 -31.148 38.709 1.00 73.62 173 PRO A O 1
ATOM 1301 N N . GLN A 1 174 ? -22.524 -29.202 39.730 1.00 68.06 174 GLN A N 1
ATOM 1302 C CA . GLN A 1 174 ? -22.324 -29.826 41.024 1.00 68.06 174 GLN A CA 1
ATOM 1303 C C . GLN A 1 174 ? -23.714 -30.246 41.469 1.00 68.06 174 GLN A C 1
ATOM 1305 O O . GLN A 1 174 ? -24.561 -29.405 41.767 1.00 68.06 174 GLN A O 1
ATOM 1310 N N . THR A 1 175 ? -23.984 -31.547 41.413 1.00 67.06 175 THR A N 1
ATOM 1311 C CA . THR A 1 175 ? -25.215 -32.131 41.926 1.00 67.06 175 THR A CA 1
ATOM 1312 C C . THR A 1 175 ? -25.279 -31.790 43.407 1.00 67.06 175 THR A C 1
ATOM 1314 O O . THR A 1 175 ? -24.628 -32.442 44.221 1.00 67.06 175 THR A O 1
ATOM 1317 N N . VAL A 1 176 ? -26.006 -30.727 43.751 1.00 68.69 176 VAL A N 1
ATOM 1318 C CA . VAL A 1 176 ? -26.297 -30.371 45.138 1.00 68.69 176 VAL A CA 1
ATOM 1319 C C . VAL A 1 176 ? -27.036 -31.569 45.738 1.00 68.69 176 VAL A C 1
ATOM 1321 O O . VAL A 1 176 ? -28.098 -31.933 45.218 1.00 68.69 176 VAL A O 1
ATOM 1324 N N . PRO A 1 177 ? -26.499 -32.228 46.782 1.00 63.34 177 PRO A N 1
ATOM 1325 C CA . PRO A 1 177 ? -27.193 -33.330 47.426 1.00 63.34 177 PRO A CA 1
ATOM 1326 C C . PRO A 1 177 ? -28.555 -32.835 47.911 1.00 63.34 177 PRO A C 1
ATOM 1328 O O . PRO A 1 177 ? -28.646 -31.878 48.679 1.00 63.34 177 PRO A O 1
ATOM 1331 N N . SER A 1 178 ? -29.628 -33.455 47.420 1.00 61.66 178 SER A N 1
ATOM 1332 C CA . SER A 1 178 ? -30.982 -33.106 47.844 1.00 61.66 178 SER A CA 1
ATOM 1333 C C . SER A 1 178 ? -31.115 -33.329 49.361 1.00 61.66 178 SER A C 1
ATOM 1335 O O . SER A 1 178 ? -30.845 -34.444 49.809 1.00 61.66 178 SER A O 1
ATOM 1337 N N . PRO A 1 179 ? -31.603 -32.352 50.155 1.00 64.62 179 PRO A N 1
ATOM 1338 C CA . PRO A 1 179 ? -31.730 -32.475 51.617 1.00 64.62 179 PRO A CA 1
ATOM 1339 C C . PRO A 1 179 ? -32.700 -33.573 52.096 1.00 64.62 179 PRO A C 1
ATOM 1341 O O . PRO A 1 179 ? -32.894 -33.774 53.290 1.00 64.62 179 PRO A O 1
ATOM 1344 N N . ARG A 1 180 ? -33.341 -34.298 51.175 1.00 60.31 180 ARG A N 1
ATOM 1345 C CA . ARG A 1 180 ? -34.521 -35.131 51.431 1.00 60.31 180 ARG A CA 1
ATOM 1346 C C . ARG A 1 180 ? -34.232 -36.506 52.052 1.00 60.31 180 ARG A C 1
ATOM 1348 O O . ARG A 1 180 ? -35.170 -37.270 52.254 1.00 60.31 180 ARG A O 1
ATOM 1355 N N . ILE A 1 181 ? -32.970 -36.838 52.335 1.00 58.38 181 ILE A N 1
ATOM 1356 C CA . ILE A 1 181 ? -32.595 -38.137 52.928 1.00 58.38 181 ILE A CA 1
ATOM 1357 C C . ILE A 1 181 ? -32.379 -38.048 54.451 1.00 58.38 181 ILE A C 1
ATOM 1359 O O . ILE A 1 181 ? -32.595 -39.043 55.137 1.00 58.38 181 ILE A O 1
ATOM 1363 N N . ALA A 1 182 ? -32.064 -36.872 55.009 1.00 56.72 182 ALA A N 1
ATOM 1364 C CA . ALA A 1 182 ? -31.808 -36.741 56.448 1.00 56.72 182 ALA A CA 1
ATOM 1365 C C . ALA A 1 182 ? -33.083 -36.921 57.303 1.00 56.72 182 ALA A C 1
ATOM 1367 O O . ALA A 1 182 ? -33.090 -37.721 58.237 1.00 56.72 182 ALA A O 1
ATOM 1368 N N . GLU A 1 183 ? -34.202 -36.294 56.922 1.00 57.44 183 GLU A N 1
ATOM 1369 C CA . GLU A 1 183 ? -35.445 -36.320 57.721 1.00 57.44 183 GLU A CA 1
ATOM 1370 C C . GLU A 1 183 ? -36.155 -37.683 57.776 1.00 57.44 183 GLU A C 1
ATOM 1372 O O . GLU A 1 183 ? -36.978 -37.921 58.661 1.00 57.44 183 GLU A O 1
ATOM 1377 N N . ARG A 1 184 ? -35.875 -38.603 56.843 1.00 59.84 184 ARG A N 1
ATOM 1378 C CA . ARG A 1 184 ? -36.535 -39.921 56.841 1.00 59.84 184 ARG A CA 1
ATOM 1379 C C . ARG A 1 184 ? -35.927 -40.884 57.865 1.00 59.84 184 ARG A C 1
ATOM 1381 O O . ARG A 1 184 ? -36.585 -41.854 58.227 1.00 59.84 184 ARG A O 1
ATOM 1388 N N . SER A 1 185 ? -34.706 -40.619 58.329 1.00 58.22 185 SER A N 1
ATOM 1389 C CA . SER A 1 185 ? -34.011 -41.476 59.298 1.00 58.22 185 SER A CA 1
ATOM 1390 C C . SER A 1 185 ? -34.403 -41.205 60.755 1.00 58.22 185 SER A C 1
ATOM 1392 O O . SER A 1 185 ? -34.377 -42.126 61.562 1.00 58.22 185 SER A O 1
ATOM 1394 N N . GLU A 1 186 ? -34.866 -39.995 61.079 1.00 59.31 186 GLU A N 1
ATOM 1395 C CA . GLU A 1 186 ? -35.276 -39.628 62.445 1.00 59.31 186 GLU A CA 1
ATOM 1396 C C . GLU A 1 186 ? -36.712 -40.040 62.793 1.00 59.31 186 GLU A C 1
ATOM 1398 O O . GLU A 1 186 ? -37.066 -40.116 63.962 1.00 59.31 186 GLU A O 1
ATOM 1403 N N . ARG A 1 187 ? -37.553 -40.355 61.801 1.00 59.91 187 ARG A N 1
ATOM 1404 C CA . ARG A 1 187 ? -38.944 -40.796 62.033 1.00 59.91 187 ARG A CA 1
ATOM 1405 C C . ARG A 1 187 ? -39.096 -42.311 62.224 1.00 59.91 187 ARG A C 1
ATOM 1407 O O . ARG A 1 187 ? -40.222 -42.803 62.214 1.00 59.91 187 ARG A O 1
ATOM 1414 N N . ALA A 1 188 ? -37.989 -43.045 62.330 1.00 60.44 188 ALA A N 1
ATOM 1415 C CA . ALA A 1 188 ? -37.971 -44.506 62.422 1.00 60.44 188 ALA A CA 1
ATOM 1416 C C . ALA A 1 188 ? -37.315 -45.052 63.710 1.00 60.44 188 ALA A C 1
ATOM 1418 O O . ALA A 1 188 ? -37.071 -46.256 63.781 1.00 60.44 188 ALA A O 1
ATOM 1419 N N . ALA A 1 189 ? -37.048 -44.199 64.706 1.00 55.09 189 ALA A N 1
ATOM 1420 C CA . ALA A 1 189 ? -36.600 -44.575 66.051 1.00 55.09 189 ALA A CA 1
ATOM 1421 C C . ALA A 1 189 ? -37.654 -44.165 67.088 1.00 55.09 189 ALA A C 1
ATOM 1423 O O . ALA A 1 189 ? -37.832 -44.927 68.063 1.00 55.09 189 ALA A O 1
#

Nearest PDB structures (foldseek):
  9h9e-assembly1_C  TM=7.434E-01  e=3.839E-02  Homo sap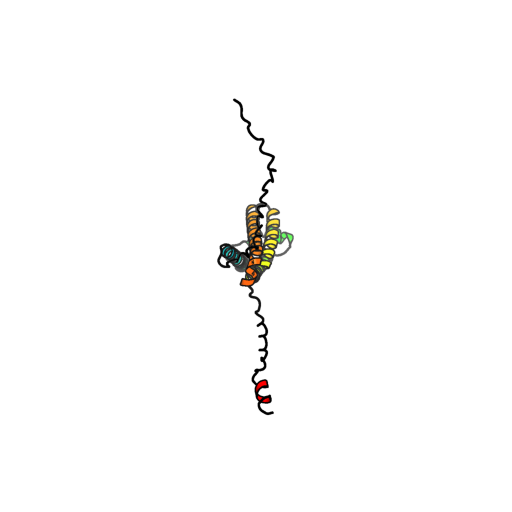iens
  7a0g-assembly1_HHH  TM=2.214E-01  e=3.956E+00  Serratia marcescens

Sequence (189 aa):
MALAHPVDSGEPIEHAVGHVRQRVTVPTAATAVVVAEGPTWHAFQLLHWAFVVLPIVAGANKFFQTLGPWQTSVAPLFSDLLGVSVRSISYTVGAAEGVMGIIVAFSPRIGGWLMAAWLWGIVVTQLIGPGYVDVALRDAALSLGALALARLAVQFDHAINPPVQRSRPEPIPQTVPSPRIAERSERAA

Mean predicted aligned error: 16.7 Å

Foldseek 3Di:
DDDDDDDDDDDPPPPPPVPPPPPPPPPPPPPPPPPCPDPLVVLLVVLLVCLLPVLLVQLVCLVVVVVHPPCPDPFPPCCVVPVDHSNVVSNVSSVVSNVLSVCSNQPLLVSLQVLLVVLVVVLVVQVVDPPRPVVSVVSNVNSVSSVSNNVSCVVCVCVSPPPPPPPDPDPPPPPDPDPPPPVVVVVPD